Protein AF-0000000065780533 (afdb_homodimer)

Structure (mmCIF, N/CA/C/O backbone):
data_AF-0000000065780533-model_v1
#
loop_
_entity.id
_entity.type
_entity.pdbx_description
1 polymer 'Adenine phosphoribosyltransferase'
#
loop_
_atom_site.group_PDB
_atom_site.id
_atom_site.type_symbol
_atom_site.label_atom_id
_atom_site.label_alt_id
_atom_site.label_comp_id
_atom_site.label_asym_id
_atom_site.label_entity_id
_atom_site.label_seq_id
_atom_site.pdbx_PDB_ins_code
_atom_site.Cartn_x
_atom_site.Cartn_y
_atom_site.Cartn_z
_atom_site.occupancy
_atom_site.B_iso_or_equiv
_atom_site.auth_seq_id
_atom_site.auth_comp_id
_atom_site.auth_asym_id
_atom_site.auth_atom_id
_atom_site.pdbx_PDB_model_num
ATOM 1 N N . MET A 1 1 ? 10.688 -0.375 -22.266 1 88.88 1 MET A N 1
ATOM 2 C CA . MET A 1 1 ? 11.695 -0.085 -21.25 1 88.88 1 MET A CA 1
ATOM 3 C C . MET A 1 1 ? 12.234 -1.372 -20.625 1 88.88 1 MET A C 1
ATOM 5 O O . MET A 1 1 ? 11.5 -2.352 -20.484 1 88.88 1 MET A O 1
ATOM 9 N N . ASP A 1 2 ? 13.492 -1.337 -20.312 1 95.44 2 ASP A N 1
ATOM 10 C CA . ASP A 1 2 ? 14.078 -2.453 -19.578 1 95.44 2 ASP A CA 1
ATOM 11 C C . ASP A 1 2 ? 13.898 -2.277 -18.078 1 95.44 2 ASP A C 1
ATOM 13 O O . ASP A 1 2 ? 14.742 -1.674 -17.406 1 95.44 2 ASP A O 1
ATOM 17 N N . PHE A 1 3 ? 12.867 -2.902 -17.516 1 97.5 3 PHE A N 1
ATOM 18 C CA . PHE A 1 3 ? 12.516 -2.736 -16.109 1 97.5 3 PHE A CA 1
ATOM 19 C C . PHE A 1 3 ? 13.586 -3.35 -15.211 1 97.5 3 PHE A C 1
ATOM 21 O O . PHE A 1 3 ? 13.758 -2.928 -14.07 1 97.5 3 PHE A O 1
ATOM 28 N N . SER A 1 4 ? 14.219 -4.398 -15.719 1 96.88 4 SER A N 1
ATOM 29 C CA . SER A 1 4 ? 15.203 -5.105 -14.906 1 96.88 4 SER A CA 1
ATOM 30 C C . SER A 1 4 ? 16.328 -4.176 -14.461 1 96.88 4 SER A C 1
ATOM 32 O O . SER A 1 4 ? 16.891 -4.344 -13.383 1 96.88 4 SER A O 1
ATOM 34 N N . SER A 1 5 ? 16.656 -3.162 -15.297 1 97.25 5 SER A N 1
ATOM 35 C CA . SER A 1 5 ? 17.703 -2.211 -14.977 1 97.25 5 SER A CA 1
ATOM 36 C C . SER A 1 5 ? 17.312 -1.302 -13.82 1 97.25 5 SER A C 1
ATOM 38 O O . SER A 1 5 ? 18.156 -0.607 -13.258 1 97.25 5 SER A O 1
ATOM 40 N N . LYS A 1 6 ? 16.031 -1.307 -13.445 1 97.44 6 LYS A N 1
ATOM 41 C CA . LYS A 1 6 ? 15.523 -0.444 -12.383 1 97.44 6 LYS A CA 1
ATOM 42 C C . LYS A 1 6 ? 15.367 -1.213 -11.07 1 97.44 6 LYS A C 1
ATOM 44 O O . LYS A 1 6 ? 14.945 -0.649 -10.062 1 97.44 6 LYS A O 1
ATOM 49 N N . ILE A 1 7 ? 15.695 -2.49 -11.102 1 97.69 7 ILE A N 1
ATOM 50 C CA . ILE A 1 7 ? 15.633 -3.32 -9.898 1 97.69 7 ILE A CA 1
ATOM 51 C C . ILE A 1 7 ? 17.016 -3.398 -9.25 1 97.69 7 ILE A C 1
ATOM 53 O O . ILE A 1 7 ? 17.984 -3.809 -9.891 1 97.69 7 ILE A O 1
ATOM 57 N N . ARG A 1 8 ? 17.078 -3.037 -8.008 1 96.56 8 ARG A N 1
ATOM 58 C CA . ARG A 1 8 ? 18.344 -3.055 -7.281 1 96.56 8 ARG A CA 1
ATOM 59 C C . ARG A 1 8 ? 18.578 -4.406 -6.621 1 96.56 8 ARG A C 1
ATOM 61 O O . ARG A 1 8 ? 17.656 -4.98 -6.027 1 96.56 8 ARG A O 1
ATOM 68 N N . LEU A 1 9 ? 19.719 -4.941 -6.801 1 95.06 9 LEU A N 1
ATOM 69 C CA . LEU A 1 9 ? 20.109 -6.18 -6.137 1 95.06 9 LEU A CA 1
ATOM 70 C C . LEU A 1 9 ? 20.828 -5.883 -4.828 1 95.06 9 LEU A C 1
ATOM 72 O O . LEU A 1 9 ? 21.797 -5.113 -4.805 1 95.06 9 LEU A O 1
ATOM 76 N N . ILE A 1 10 ? 20.328 -6.398 -3.777 1 94.06 10 ILE A N 1
ATOM 77 C CA . ILE A 1 10 ? 20.984 -6.285 -2.475 1 94.06 10 ILE A CA 1
ATOM 78 C C . ILE A 1 10 ? 21.375 -7.672 -1.974 1 94.06 10 ILE A C 1
ATOM 80 O O . ILE A 1 10 ? 20.516 -8.477 -1.617 1 94.06 10 ILE A O 1
ATOM 84 N N . LYS A 1 11 ? 22.578 -7.918 -1.849 1 91.56 11 LYS A N 1
ATOM 85 C CA . LYS A 1 11 ? 23.078 -9.234 -1.463 1 91.56 11 LYS A CA 1
ATOM 86 C C . LYS A 1 11 ? 22.969 -9.445 0.044 1 91.56 11 LYS A C 1
ATOM 88 O O . LYS A 1 11 ? 23 -8.484 0.816 1 91.56 11 LYS A O 1
ATOM 93 N N . ASP A 1 12 ? 22.797 -10.703 0.455 1 90.25 12 ASP A N 1
ATOM 94 C CA . ASP A 1 12 ? 22.844 -11.141 1.847 1 90.25 12 ASP A CA 1
ATOM 95 C C . ASP A 1 12 ? 21.75 -10.453 2.674 1 90.25 12 ASP A C 1
ATOM 97 O O . ASP A 1 12 ? 22.016 -10.008 3.795 1 90.25 12 ASP A O 1
ATOM 101 N N . PHE A 1 13 ? 20.562 -10.289 2.127 1 89 13 PHE A N 1
ATOM 102 C CA . PHE A 1 13 ? 19.391 -9.727 2.795 1 89 13 PHE A CA 1
ATOM 103 C C . PHE A 1 13 ? 18.156 -10.586 2.533 1 89 13 PHE A C 1
ATOM 105 O O . PHE A 1 13 ? 17.875 -10.945 1.389 1 89 13 PHE A O 1
ATOM 112 N N . PRO A 1 14 ? 17.391 -10.836 3.539 1 85.69 14 PRO A N 1
ATOM 113 C CA . PRO A 1 14 ? 17.531 -10.445 4.945 1 85.69 14 PRO A CA 1
ATOM 114 C C . PRO A 1 14 ? 18.562 -11.281 5.688 1 85.69 14 PRO A C 1
ATOM 116 O O . PRO A 1 14 ? 18.938 -10.945 6.82 1 85.69 14 PRO A O 1
ATOM 119 N N . LYS A 1 15 ? 19.031 -12.398 5.035 1 86.44 15 LYS A N 1
ATOM 120 C CA . LYS A 1 15 ? 20.078 -13.234 5.617 1 86.44 15 LYS A CA 1
ATOM 121 C C . LYS A 1 15 ? 21.203 -13.469 4.621 1 86.44 15 LYS A C 1
ATOM 123 O O . LYS A 1 15 ? 21.016 -13.312 3.414 1 86.44 15 LYS A O 1
ATOM 128 N N . PRO A 1 16 ? 22.375 -13.859 5.203 1 89.69 16 PRO A N 1
ATOM 129 C CA . PRO A 1 16 ? 23.5 -14.148 4.301 1 89.69 16 PRO A CA 1
ATOM 130 C C . PRO A 1 16 ? 23.141 -15.188 3.238 1 89.69 16 PRO A C 1
ATOM 132 O O . PRO A 1 16 ? 22.453 -16.156 3.529 1 89.69 16 PRO A O 1
ATOM 135 N N . GLY A 1 17 ? 23.547 -14.977 1.952 1 88.75 17 GLY A N 1
ATOM 136 C CA . GLY A 1 17 ? 23.344 -15.938 0.885 1 88.75 17 GLY A CA 1
ATOM 137 C C . GLY A 1 17 ? 22.125 -15.633 0.031 1 88.75 17 GLY A C 1
ATOM 138 O O . GLY A 1 17 ? 21.969 -16.188 -1.061 1 88.75 17 GLY A O 1
ATOM 139 N N . ILE A 1 18 ? 21.266 -14.672 0.461 1 87 18 ILE A N 1
ATOM 140 C CA . ILE A 1 18 ? 20.031 -14.336 -0.26 1 87 18 ILE A CA 1
ATOM 141 C C . ILE A 1 18 ? 20.25 -13.07 -1.083 1 87 18 ILE A C 1
ATOM 143 O O . ILE A 1 18 ? 20.797 -12.086 -0.583 1 87 18 ILE A O 1
ATOM 147 N N . ASN A 1 19 ? 19.906 -13.141 -2.34 1 90.44 19 ASN A N 1
ATOM 148 C CA . ASN A 1 19 ? 19.922 -11.984 -3.227 1 90.44 19 ASN A CA 1
ATOM 149 C C . ASN A 1 19 ? 18.562 -11.305 -3.285 1 90.44 19 ASN A C 1
ATOM 151 O O . ASN A 1 19 ? 17.688 -11.734 -4.027 1 90.44 19 ASN A O 1
ATOM 155 N N . PHE A 1 20 ? 18.484 -10.188 -2.592 1 93.38 20 PHE A N 1
ATOM 156 C CA . PHE A 1 20 ? 17.203 -9.484 -2.498 1 93.38 20 PHE A CA 1
ATOM 157 C C . PHE A 1 20 ? 17.016 -8.555 -3.689 1 93.38 20 PHE A C 1
ATOM 159 O O . PHE A 1 20 ? 17.891 -7.754 -4.008 1 93.38 20 PHE A O 1
ATOM 166 N N . ARG A 1 21 ? 15.898 -8.703 -4.305 1 95.69 21 ARG A N 1
ATOM 167 C CA . ARG A 1 21 ? 15.523 -7.785 -5.379 1 95.69 21 ARG A CA 1
ATOM 168 C C . ARG A 1 21 ? 14.656 -6.645 -4.852 1 95.69 21 ARG A C 1
ATOM 170 O O . ARG A 1 21 ? 13.484 -6.848 -4.539 1 95.69 21 ARG A O 1
ATOM 177 N N . ASP A 1 22 ? 15.266 -5.562 -4.781 1 96.62 22 ASP A N 1
ATOM 178 C CA . ASP A 1 22 ? 14.609 -4.379 -4.23 1 96.62 22 ASP A CA 1
ATOM 179 C C . ASP A 1 22 ? 13.875 -3.605 -5.32 1 96.62 22 ASP A C 1
ATOM 181 O O . ASP A 1 22 ? 14.5 -3.006 -6.195 1 96.62 22 ASP A O 1
ATOM 185 N N . ILE A 1 23 ? 12.578 -3.523 -5.188 1 98.06 23 ILE A N 1
ATOM 186 C CA . ILE A 1 23 ? 11.766 -2.91 -6.234 1 98.06 23 ILE A CA 1
ATOM 187 C C . ILE A 1 23 ? 11.648 -1.41 -5.98 1 98.06 23 ILE A C 1
ATOM 189 O O . ILE A 1 23 ? 11.117 -0.674 -6.816 1 98.06 23 ILE A O 1
ATOM 193 N N . THR A 1 24 ? 12.141 -0.89 -4.836 1 98.19 24 THR A N 1
ATOM 194 C CA . THR A 1 24 ? 11.914 0.503 -4.465 1 98.19 24 THR A CA 1
ATOM 195 C C . THR A 1 24 ? 12.594 1.443 -5.457 1 98.19 24 THR A C 1
ATOM 197 O O . THR A 1 24 ? 12.102 2.545 -5.711 1 98.19 24 THR A O 1
ATOM 200 N N . THR A 1 25 ? 13.695 0.996 -6.066 1 98.06 25 THR A N 1
ATOM 201 C CA . THR A 1 25 ? 14.367 1.836 -7.051 1 98.06 25 THR A CA 1
ATOM 202 C C . THR A 1 25 ? 13.5 2.02 -8.289 1 98.06 25 THR A C 1
ATOM 204 O O . THR A 1 25 ? 13.492 3.09 -8.898 1 98.06 25 THR A O 1
ATOM 207 N N . LEU A 1 26 ? 12.797 0.992 -8.664 1 98.62 26 LEU A N 1
ATOM 208 C CA . LEU A 1 26 ? 11.836 1.128 -9.758 1 98.62 26 LEU A CA 1
ATOM 209 C C . LEU A 1 26 ? 10.711 2.078 -9.375 1 98.62 26 LEU A C 1
ATOM 211 O O . LEU A 1 26 ? 10.328 2.943 -10.164 1 98.62 26 LEU A O 1
ATOM 215 N N . LEU A 1 27 ? 10.133 1.955 -8.148 1 98.75 27 LEU A N 1
ATOM 216 C CA . LEU A 1 27 ? 9.016 2.768 -7.68 1 98.75 27 LEU A CA 1
ATOM 217 C C . LEU A 1 27 ? 9.391 4.246 -7.66 1 98.75 27 LEU A C 1
ATOM 219 O O . LEU A 1 27 ? 8.555 5.109 -7.926 1 98.75 27 LEU A O 1
ATOM 223 N N . GLN A 1 28 ? 10.617 4.527 -7.363 1 98.31 28 GLN A N 1
ATOM 224 C CA . GLN A 1 28 ? 11.094 5.895 -7.184 1 98.31 28 GLN A CA 1
ATOM 225 C C . GLN A 1 28 ? 11.281 6.59 -8.531 1 98.31 28 GLN A C 1
ATOM 227 O O . GLN A 1 28 ? 11.359 7.82 -8.594 1 98.31 28 GLN A O 1
ATOM 232 N N . ASP A 1 29 ? 11.445 5.805 -9.57 1 98.38 29 ASP A N 1
ATOM 233 C CA . ASP A 1 29 ? 11.539 6.324 -10.93 1 98.38 29 ASP A CA 1
ATOM 234 C C . ASP A 1 29 ? 10.148 6.523 -11.539 1 98.38 29 ASP A C 1
ATOM 236 O O . ASP A 1 29 ? 9.477 5.551 -11.891 1 98.38 29 ASP A O 1
ATOM 240 N N . ALA A 1 30 ? 9.781 7.805 -11.719 1 98.56 30 ALA A N 1
ATOM 241 C CA . ALA A 1 30 ? 8.422 8.156 -12.117 1 98.56 30 ALA A CA 1
ATOM 242 C C . ALA A 1 30 ? 8.023 7.438 -13.406 1 98.56 30 ALA A C 1
ATOM 244 O O . ALA A 1 30 ? 6.953 6.824 -13.477 1 98.56 30 ALA A O 1
ATOM 245 N N . LYS A 1 31 ? 8.844 7.496 -14.352 1 98.56 31 LYS A N 1
ATOM 246 C CA . LYS A 1 31 ? 8.547 6.887 -15.648 1 98.56 31 LYS A CA 1
ATOM 247 C C . LYS A 1 31 ? 8.477 5.367 -15.531 1 98.56 31 LYS A C 1
ATOM 249 O O . LYS A 1 31 ? 7.547 4.746 -16.047 1 98.56 31 LYS A O 1
ATOM 254 N N . ALA A 1 32 ? 9.438 4.754 -14.844 1 98.81 32 ALA A N 1
ATOM 255 C CA . ALA A 1 32 ? 9.484 3.301 -14.688 1 98.81 32 ALA A CA 1
ATOM 256 C C . ALA A 1 32 ? 8.266 2.799 -13.914 1 98.81 32 ALA A C 1
ATOM 258 O O . ALA A 1 32 ? 7.672 1.781 -14.273 1 98.81 32 ALA A O 1
ATOM 259 N N . PHE A 1 33 ? 7.957 3.535 -12.883 1 98.81 33 PHE A N 1
ATOM 260 C CA . PHE A 1 33 ? 6.824 3.143 -12.055 1 98.81 33 PHE A CA 1
ATOM 261 C C . PHE A 1 33 ? 5.535 3.143 -12.867 1 98.81 33 PHE A C 1
ATOM 263 O O . PHE A 1 33 ? 4.824 2.137 -12.914 1 98.81 33 PHE A O 1
ATOM 270 N N . LYS A 1 34 ? 5.258 4.219 -13.539 1 98.88 34 LYS A N 1
ATOM 271 C CA . LYS A 1 34 ? 4.047 4.348 -14.352 1 98.88 34 LYS A CA 1
ATOM 272 C C . LYS A 1 34 ? 3.998 3.277 -15.438 1 98.88 34 LYS A C 1
ATOM 274 O O . LYS A 1 34 ? 2.973 2.615 -15.617 1 98.88 34 LYS A O 1
ATOM 279 N N . GLN A 1 35 ? 5.086 3.068 -16.094 1 98.88 35 GLN A N 1
ATOM 280 C CA . GLN A 1 35 ? 5.117 2.119 -17.203 1 98.88 35 GLN A CA 1
ATOM 281 C C . GLN A 1 35 ? 5 0.683 -16.688 1 98.88 35 GLN A C 1
ATOM 283 O O . GLN A 1 35 ? 4.414 -0.169 -17.359 1 98.88 35 GLN A O 1
ATOM 288 N N . ALA A 1 36 ? 5.598 0.406 -15.531 1 98.88 36 ALA A N 1
ATOM 289 C CA . ALA A 1 36 ? 5.477 -0.934 -14.961 1 98.88 36 ALA A CA 1
ATOM 290 C C . ALA A 1 36 ? 4.027 -1.257 -14.617 1 98.88 36 ALA A C 1
ATOM 292 O O . ALA A 1 36 ? 3.537 -2.346 -14.93 1 98.88 36 ALA A O 1
ATOM 293 N N . VAL A 1 37 ? 3.334 -0.316 -14 1 98.88 37 VAL A N 1
ATOM 294 C CA . VAL A 1 37 ? 1.927 -0.507 -13.656 1 98.88 37 VAL A CA 1
ATOM 295 C C . VAL A 1 37 ? 1.112 -0.714 -14.938 1 98.88 37 VAL A C 1
ATOM 297 O O . VAL A 1 37 ? 0.31 -1.646 -15.023 1 98.88 37 VAL A O 1
ATOM 300 N N . ASP A 1 38 ? 1.373 0.141 -15.938 1 98.88 38 ASP A N 1
ATOM 301 C CA . ASP A 1 38 ? 0.667 0.015 -17.203 1 98.88 38 ASP A CA 1
ATOM 302 C C . ASP A 1 38 ? 0.915 -1.353 -17.844 1 98.88 38 ASP A C 1
ATOM 304 O O . ASP A 1 38 ? -0.01 -1.976 -18.359 1 98.88 38 ASP A O 1
ATOM 308 N N . ALA A 1 39 ? 2.158 -1.785 -17.797 1 98.88 39 ALA A N 1
ATOM 309 C CA . ALA A 1 39 ? 2.52 -3.072 -18.375 1 98.88 39 ALA A CA 1
ATOM 310 C C . ALA A 1 39 ? 1.83 -4.223 -17.656 1 98.88 39 ALA A C 1
ATOM 312 O O . ALA A 1 39 ? 1.341 -5.16 -18.281 1 98.88 39 ALA A O 1
ATOM 313 N N . MET A 1 40 ? 1.794 -4.16 -16.344 1 98.88 40 MET A N 1
ATOM 314 C CA . MET A 1 40 ? 1.132 -5.199 -15.57 1 98.88 40 MET A CA 1
ATOM 315 C C . MET A 1 40 ? -0.366 -5.223 -15.852 1 98.88 40 MET A C 1
ATOM 317 O O . MET A 1 40 ? -0.964 -6.293 -15.969 1 98.88 40 MET A O 1
ATOM 321 N N . VAL A 1 41 ? -0.96 -4.039 -15.945 1 98.88 41 VAL A N 1
ATOM 322 C CA . VAL A 1 41 ? -2.367 -3.953 -16.328 1 98.88 41 VAL A CA 1
ATOM 323 C C . VAL A 1 41 ? -2.574 -4.613 -17.688 1 98.88 41 VAL A C 1
ATOM 325 O O . VAL A 1 41 ? -3.531 -5.371 -17.875 1 98.88 41 VAL A O 1
ATOM 328 N N . GLY A 1 42 ? -1.652 -4.305 -18.609 1 98.81 42 GLY A N 1
ATOM 329 C CA . GLY A 1 42 ? -1.715 -4.91 -19.922 1 98.81 42 GLY A CA 1
ATOM 330 C C . GLY A 1 42 ? -1.648 -6.426 -19.891 1 98.81 42 GLY A C 1
ATOM 331 O O . GLY A 1 42 ? -2.359 -7.098 -20.641 1 98.81 42 GLY A O 1
ATOM 332 N N . LEU A 1 43 ? -0.835 -7.004 -19.047 1 98.56 43 LEU A N 1
ATOM 333 C CA . LEU A 1 43 ? -0.689 -8.445 -18.906 1 98.56 43 LEU A CA 1
ATOM 334 C C . LEU A 1 43 ? -1.984 -9.078 -18.406 1 98.56 43 LEU A C 1
ATOM 336 O O . LEU A 1 43 ? -2.221 -10.273 -18.609 1 98.56 43 LEU A O 1
ATOM 340 N N . CYS A 1 44 ? -2.816 -8.297 -17.719 1 98.69 44 CYS A N 1
ATOM 341 C CA . CYS A 1 44 ? -4.008 -8.82 -17.062 1 98.69 44 CYS A CA 1
ATOM 342 C C . CYS A 1 44 ? -5.262 -8.492 -17.875 1 98.69 44 CYS A C 1
ATOM 344 O O . CYS A 1 44 ? -6.379 -8.719 -17.406 1 98.69 44 CYS A O 1
ATOM 346 N N . LYS A 1 45 ? -5.109 -7.977 -19.078 1 97.69 45 LYS A N 1
ATOM 347 C CA . LYS A 1 45 ? -6.207 -7.406 -19.859 1 97.69 45 LYS A CA 1
ATOM 348 C C . LYS A 1 45 ? -7.25 -8.469 -20.188 1 97.69 45 LYS A C 1
ATOM 350 O O . LYS A 1 45 ? -8.43 -8.156 -20.344 1 97.69 45 LYS A O 1
ATOM 355 N N . ASP A 1 46 ? -6.891 -9.734 -20.25 1 97.69 46 ASP A N 1
ATOM 356 C CA . ASP A 1 46 ? -7.793 -10.789 -20.688 1 97.69 46 ASP A CA 1
ATOM 357 C C . ASP A 1 46 ? -8.477 -11.469 -19.5 1 97.69 46 ASP A C 1
ATOM 359 O O . ASP A 1 46 ? -9.328 -12.344 -19.688 1 97.69 46 ASP A O 1
ATOM 363 N N . PHE A 1 47 ? -8.062 -11.117 -18.297 1 98.44 47 PHE A N 1
ATOM 364 C CA . PHE A 1 47 ? -8.734 -11.672 -17.125 1 98.44 47 PHE A CA 1
ATOM 365 C C . PHE A 1 47 ? -10.055 -10.953 -16.859 1 98.44 47 PHE A C 1
ATOM 367 O O . PHE A 1 47 ? -10.141 -9.734 -17 1 98.44 47 PHE A O 1
ATOM 374 N N . ASP A 1 48 ? -11.086 -11.688 -16.625 1 98.38 48 ASP A N 1
ATOM 375 C CA . ASP A 1 48 ? -12.359 -11.125 -16.172 1 98.38 48 ASP A CA 1
ATOM 376 C C . ASP A 1 48 ? -12.336 -10.859 -14.664 1 98.38 48 ASP A C 1
ATOM 378 O O . ASP A 1 48 ? -12.625 -11.758 -13.875 1 98.38 48 ASP A O 1
ATOM 382 N N . VAL A 1 49 ? -12.078 -9.648 -14.266 1 98.81 49 VAL A N 1
ATOM 383 C CA . VAL A 1 49 ? -11.766 -9.312 -12.875 1 98.81 49 VAL A CA 1
ATOM 384 C C . VAL A 1 49 ? -12.906 -8.484 -12.281 1 98.81 49 VAL A C 1
ATOM 386 O O . VAL A 1 49 ? -13.328 -7.484 -12.867 1 98.81 49 VAL A O 1
ATOM 389 N N . ASP A 1 50 ? -13.383 -8.898 -11.148 1 98.75 50 ASP A N 1
ATOM 390 C CA . ASP A 1 50 ? -14.344 -8.094 -10.391 1 98.75 50 ASP A CA 1
ATOM 391 C C . ASP A 1 50 ? -13.633 -7.215 -9.367 1 98.75 50 ASP A C 1
ATOM 393 O O . ASP A 1 50 ? -14.039 -6.082 -9.117 1 98.75 50 ASP A O 1
ATOM 397 N N . VAL A 1 51 ? -12.562 -7.793 -8.773 1 98.81 51 VAL A N 1
ATOM 398 C CA . VAL A 1 51 ? -11.875 -7.086 -7.691 1 98.81 51 VAL A CA 1
ATOM 399 C C . VAL A 1 51 ? -10.414 -7.508 -7.648 1 98.81 51 VAL A C 1
ATOM 401 O O . VAL A 1 51 ? -10.062 -8.609 -8.094 1 98.81 51 VAL A O 1
ATOM 404 N N . ILE A 1 52 ? -9.562 -6.684 -7.207 1 98.94 52 ILE A N 1
ATOM 405 C CA . ILE A 1 52 ? -8.148 -6.973 -7.043 1 98.94 52 ILE A CA 1
ATOM 406 C C . ILE A 1 52 ? -7.824 -7.16 -5.559 1 98.94 52 ILE A C 1
ATOM 408 O O . ILE A 1 52 ? -8.219 -6.344 -4.723 1 98.94 52 ILE A O 1
ATOM 412 N N . ALA A 1 53 ? -7.203 -8.242 -5.199 1 98.94 53 ALA A N 1
ATOM 413 C CA . ALA A 1 53 ? -6.711 -8.5 -3.85 1 98.94 53 ALA A CA 1
ATOM 414 C C . ALA A 1 53 ? -5.188 -8.469 -3.805 1 98.94 53 ALA A C 1
ATOM 416 O O . ALA A 1 53 ? -4.523 -8.945 -4.73 1 98.94 53 ALA A O 1
ATOM 417 N N . CYS A 1 54 ? -4.66 -7.887 -2.754 1 98.62 54 CYS A N 1
ATOM 418 C CA . CYS A 1 54 ? -3.205 -7.852 -2.654 1 98.62 54 CYS A CA 1
ATOM 419 C C . CYS A 1 54 ? -2.756 -7.949 -1.202 1 98.62 54 CYS A C 1
ATOM 421 O O . CYS A 1 54 ? -3.381 -7.367 -0.314 1 98.62 54 CYS A O 1
ATOM 423 N N . PRO A 1 55 ? -1.737 -8.719 -0.927 1 97.94 55 PRO A N 1
ATOM 424 C CA . PRO A 1 55 ? -1.204 -8.859 0.43 1 97.94 55 PRO A CA 1
ATOM 425 C C . PRO A 1 55 ? -0.33 -7.672 0.841 1 97.94 55 PRO A C 1
ATOM 427 O O . PRO A 1 55 ? 0.293 -7.035 -0.011 1 97.94 55 PRO A O 1
ATOM 430 N N . GLU A 1 56 ? -0.31 -7.316 2.1 1 96.94 56 GLU A N 1
ATOM 431 C CA . GLU A 1 56 ? 0.544 -6.266 2.648 1 96.94 56 GLU A CA 1
ATOM 432 C C . GLU A 1 56 ? 2.01 -6.691 2.646 1 96.94 56 GLU A C 1
ATOM 434 O O . GLU A 1 56 ? 2.318 -7.875 2.789 1 96.94 56 GLU A O 1
ATOM 439 N N . ALA A 1 57 ? 2.873 -5.801 2.557 1 95.88 57 ALA A N 1
ATOM 440 C CA . ALA A 1 57 ? 2.646 -4.379 2.314 1 95.88 57 ALA A CA 1
ATOM 441 C C . ALA A 1 57 ? 2.908 -4.02 0.855 1 95.88 57 ALA A C 1
ATOM 443 O O . ALA A 1 57 ? 2.215 -3.176 0.282 1 95.88 57 ALA A O 1
ATOM 444 N N . ARG A 1 58 ? 3.967 -4.824 0.279 1 97.19 58 ARG A N 1
ATOM 445 C CA . ARG A 1 58 ? 4.453 -4.383 -1.024 1 97.19 58 ARG A CA 1
ATOM 446 C C . ARG A 1 58 ? 3.471 -4.754 -2.129 1 97.19 58 ARG A C 1
ATOM 448 O O . ARG A 1 58 ? 3.494 -4.164 -3.213 1 97.19 58 ARG A O 1
ATOM 455 N N . GLY A 1 59 ? 2.602 -5.664 -1.823 1 98.31 59 GLY A N 1
ATOM 456 C CA . GLY A 1 59 ? 1.51 -5.891 -2.758 1 98.31 59 GLY A CA 1
ATOM 457 C C . GLY A 1 59 ? 0.646 -4.664 -2.977 1 98.31 59 GLY A C 1
ATOM 458 O O . GLY A 1 59 ? 0.074 -4.488 -4.055 1 98.31 59 GLY A O 1
ATOM 459 N N . PHE A 1 60 ? 0.561 -3.816 -1.939 1 98.81 60 PHE A N 1
ATOM 460 C CA . PHE A 1 60 ? -0.273 -2.621 -1.994 1 9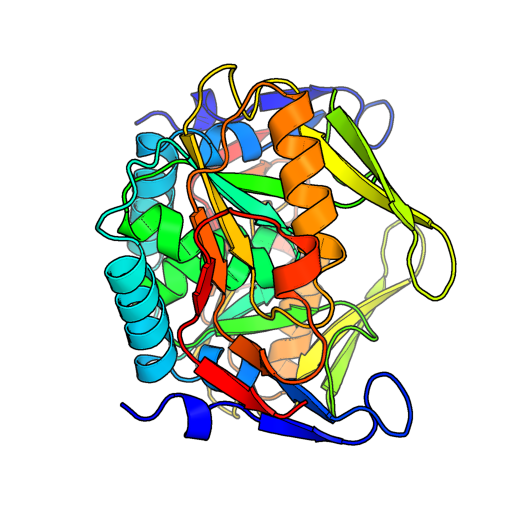8.81 60 PHE A CA 1
ATOM 461 C C . PHE A 1 60 ? 0.258 -1.637 -3.029 1 98.81 60 PHE A C 1
ATOM 463 O O . PHE A 1 60 ? -0.52 -0.977 -3.723 1 98.81 60 PHE A O 1
ATOM 470 N N . VAL A 1 61 ? 1.561 -1.56 -3.174 1 98.75 61 VAL A N 1
ATOM 471 C CA . VAL A 1 61 ? 2.166 -0.49 -3.961 1 98.75 61 VAL A CA 1
ATOM 472 C C . VAL A 1 61 ? 1.99 -0.78 -5.449 1 98.75 61 VAL A C 1
ATOM 474 O O . VAL A 1 61 ? 2.211 0.097 -6.289 1 98.75 61 VAL A O 1
ATOM 477 N N . LEU A 1 62 ? 1.617 -2.053 -5.781 1 98.88 62 LEU A N 1
ATOM 478 C CA . LEU A 1 62 ? 1.307 -2.395 -7.164 1 98.88 62 LEU A CA 1
ATOM 479 C C . LEU A 1 62 ? -0.191 -2.619 -7.348 1 98.88 62 LEU A C 1
ATOM 481 O O . LEU A 1 62 ? -0.786 -2.117 -8.305 1 98.88 62 LEU A O 1
ATOM 485 N N . GLY A 1 63 ? -0.785 -3.348 -6.379 1 98.88 63 GLY A N 1
ATOM 486 C CA . GLY A 1 63 ? -2.197 -3.686 -6.473 1 98.88 63 GLY A CA 1
ATOM 487 C C . GLY A 1 63 ? -3.102 -2.467 -6.488 1 98.88 63 GLY A C 1
ATOM 488 O O . GLY A 1 63 ? -4.078 -2.42 -7.238 1 98.88 63 GLY A O 1
ATOM 489 N N . ALA A 1 64 ? -2.787 -1.45 -5.703 1 98.94 64 ALA A N 1
ATOM 490 C CA . ALA A 1 64 ? -3.637 -0.269 -5.586 1 98.94 64 ALA A CA 1
ATOM 491 C C . ALA A 1 64 ? -3.627 0.544 -6.875 1 98.94 64 ALA A C 1
ATOM 493 O O . ALA A 1 64 ? -4.684 0.878 -7.414 1 98.94 64 ALA A O 1
ATOM 494 N N . PRO A 1 65 ? -2.459 0.869 -7.434 1 98.94 65 PRO A N 1
ATOM 495 C CA . PRO A 1 65 ? -2.484 1.595 -8.711 1 98.94 65 PRO A CA 1
ATOM 496 C C . PRO A 1 65 ? -3.102 0.778 -9.844 1 98.94 65 PRO A C 1
ATOM 498 O O . PRO A 1 65 ? -3.725 1.341 -10.742 1 98.94 65 PRO A O 1
ATOM 501 N N . MET A 1 66 ? -2.93 -0.56 -9.828 1 98.94 66 MET A N 1
ATOM 502 C CA . MET A 1 66 ? -3.584 -1.385 -10.836 1 98.94 66 MET A CA 1
ATOM 503 C C . MET A 1 66 ? -5.102 -1.323 -10.688 1 98.94 66 MET A C 1
ATOM 505 O O . MET A 1 66 ? -5.82 -1.207 -11.68 1 98.94 66 MET A O 1
ATOM 509 N N . ALA A 1 67 ? -5.582 -1.449 -9.438 1 98.94 67 ALA A N 1
ATOM 510 C CA . ALA A 1 67 ? -7.02 -1.35 -9.188 1 98.94 67 ALA A CA 1
ATOM 511 C C . ALA A 1 67 ? -7.57 -0.014 -9.68 1 98.94 67 ALA A C 1
ATOM 513 O O . ALA A 1 67 ? -8.609 0.031 -10.336 1 98.94 67 ALA A O 1
ATOM 514 N N . TYR A 1 68 ? -6.832 1.054 -9.406 1 98.94 68 TYR A N 1
ATOM 515 C CA . TYR A 1 68 ? -7.191 2.393 -9.867 1 98.94 68 TYR A CA 1
ATOM 516 C C . TYR A 1 68 ? -7.246 2.453 -11.391 1 98.94 68 TYR A C 1
ATOM 518 O O . TYR A 1 68 ? -8.234 2.922 -11.961 1 98.94 68 TYR A O 1
ATOM 526 N N . ALA A 1 69 ? -6.215 1.962 -12.047 1 98.88 69 ALA A N 1
ATOM 527 C CA . ALA A 1 69 ? -6.09 2.02 -13.5 1 98.88 69 ALA A CA 1
ATOM 528 C C . ALA A 1 69 ? -7.18 1.189 -14.172 1 98.88 69 ALA A C 1
ATOM 530 O O . ALA A 1 69 ? -7.699 1.574 -15.227 1 98.88 69 ALA A O 1
ATOM 531 N N . MET A 1 70 ? -7.551 0.068 -13.523 1 98.81 70 MET A N 1
ATOM 532 C CA . MET A 1 70 ? -8.5 -0.876 -14.109 1 98.81 70 MET A CA 1
ATOM 533 C C . MET A 1 70 ? -9.93 -0.521 -13.727 1 98.81 70 MET A C 1
ATOM 535 O O . MET A 1 70 ? -10.883 -1.113 -14.234 1 98.81 70 MET A O 1
ATOM 539 N N . GLY A 1 71 ? -10.047 0.434 -12.852 1 98.62 71 GLY A N 1
ATOM 540 C CA . GLY A 1 71 ? -11.375 0.761 -12.359 1 98.62 71 GLY A CA 1
ATOM 541 C C . GLY A 1 71 ? -12.016 -0.365 -11.562 1 98.62 71 GLY A C 1
ATOM 542 O O . GLY A 1 71 ? -13.172 -0.711 -11.789 1 98.62 71 GLY A O 1
ATOM 543 N N . LYS A 1 72 ? -11.273 -0.964 -10.688 1 98.88 72 LYS A N 1
ATOM 544 C CA . LYS A 1 72 ? -11.727 -2.08 -9.859 1 98.88 72 LYS A CA 1
ATOM 545 C C . LYS A 1 72 ? -11.586 -1.759 -8.375 1 98.88 72 LYS A C 1
ATOM 547 O O . LYS A 1 72 ? -10.852 -0.845 -8 1 98.88 72 LYS A O 1
ATOM 552 N N . GLY A 1 73 ? -12.352 -2.461 -7.523 1 98.75 73 GLY A N 1
ATOM 553 C CA . GLY A 1 73 ? -12.164 -2.379 -6.082 1 98.75 73 GLY A CA 1
ATOM 554 C C . GLY A 1 73 ? -10.891 -3.057 -5.605 1 98.75 73 GLY A C 1
ATOM 555 O O . GLY A 1 73 ? -10.305 -3.859 -6.332 1 98.75 73 GLY A O 1
ATOM 556 N N . LEU A 1 74 ? -10.477 -2.664 -4.445 1 98.94 74 LEU A N 1
ATOM 557 C CA . LEU A 1 74 ? -9.242 -3.166 -3.85 1 98.94 74 LEU A CA 1
ATOM 558 C C . LEU A 1 74 ? -9.531 -3.859 -2.521 1 98.94 74 LEU A C 1
ATOM 560 O O . LEU A 1 74 ? -10.188 -3.291 -1.646 1 98.94 74 LEU A O 1
ATOM 564 N N . VAL A 1 75 ? -9.047 -5.062 -2.398 1 98.88 75 VAL A N 1
ATOM 565 C CA . VAL A 1 75 ? -9.195 -5.848 -1.178 1 98.88 75 VAL A CA 1
ATOM 566 C C . VAL A 1 75 ? -7.82 -6.082 -0.549 1 98.88 75 VAL A C 1
ATOM 568 O O . VAL A 1 75 ? -6.895 -6.539 -1.219 1 98.88 75 VAL A O 1
ATOM 571 N N . LEU A 1 76 ? -7.727 -5.805 0.695 1 98.88 76 LEU A N 1
ATOM 572 C CA . LEU A 1 76 ? -6.453 -5.922 1.398 1 98.88 76 LEU A CA 1
ATOM 573 C C . LEU A 1 76 ? -6.367 -7.246 2.154 1 98.88 76 LEU A C 1
ATOM 575 O O . LEU A 1 76 ? -7.262 -7.574 2.936 1 98.88 76 LEU A O 1
ATOM 579 N N . LEU A 1 77 ? -5.348 -7.988 1.854 1 98.69 77 LEU A N 1
ATOM 580 C CA . LEU A 1 77 ? -4.977 -9.148 2.66 1 98.69 77 LEU A CA 1
ATOM 581 C C . LEU A 1 77 ? -3.885 -8.781 3.66 1 98.69 77 LEU A C 1
ATOM 583 O O . LEU A 1 77 ? -2.793 -8.367 3.27 1 98.69 77 LEU A O 1
ATOM 587 N N . ARG A 1 78 ? -4.23 -8.945 4.93 1 98.12 78 ARG A N 1
ATOM 588 C CA . ARG A 1 78 ? -3.299 -8.414 5.922 1 98.12 78 ARG A CA 1
ATOM 589 C C . ARG A 1 78 ? -3.002 -9.453 7 1 98.12 78 ARG A C 1
ATOM 591 O O . ARG A 1 78 ? -3.703 -10.461 7.105 1 98.12 78 ARG A O 1
ATOM 598 N N . LYS A 1 79 ? -1.913 -9.172 7.703 1 95.62 79 LYS A N 1
ATOM 599 C CA . LYS A 1 79 ? -1.582 -10.016 8.844 1 95.62 79 LYS A CA 1
ATOM 600 C C . LYS A 1 79 ? -2.619 -9.875 9.953 1 95.62 79 LYS A C 1
ATOM 602 O O . LYS A 1 79 ? -3.338 -8.875 10.016 1 95.62 79 LYS A O 1
ATOM 607 N N . PRO A 1 80 ? -2.674 -10.906 10.805 1 95 80 PRO A N 1
ATOM 608 C CA . PRO A 1 80 ? -3.646 -10.844 11.898 1 95 80 PRO A CA 1
ATOM 609 C C . PRO A 1 80 ? -3.49 -9.594 12.75 1 95 80 PRO A C 1
ATOM 611 O O . PRO A 1 80 ? -2.365 -9.164 13.023 1 95 80 PRO A O 1
ATOM 614 N N . GLY A 1 81 ? -4.691 -9.023 13.109 1 91.38 81 GLY A N 1
ATOM 615 C CA . GLY A 1 81 ? -4.684 -7.891 14.023 1 91.38 81 GLY A CA 1
ATOM 616 C C . GLY A 1 81 ? -4.633 -6.555 13.305 1 91.38 81 GLY A C 1
ATOM 617 O O . GLY A 1 81 ? -4.773 -5.504 13.938 1 91.38 81 GLY A O 1
ATOM 618 N N . LYS A 1 82 ? -4.598 -6.559 11.977 1 93.62 82 LYS A N 1
ATOM 619 C CA . LYS A 1 82 ? -4.426 -5.312 11.234 1 93.62 82 LYS A CA 1
ATOM 620 C C . LYS A 1 82 ? -5.734 -4.879 10.586 1 93.62 82 LYS A C 1
ATOM 622 O O . LYS A 1 82 ? -5.824 -3.781 10.023 1 93.62 82 LYS A O 1
ATOM 627 N N . LEU A 1 83 ? -6.719 -5.695 10.602 1 95.25 83 LEU A N 1
ATOM 628 C CA . LEU A 1 83 ? -8.031 -5.371 10.055 1 95.25 83 LEU A CA 1
ATOM 629 C C . LEU A 1 83 ? -9.047 -5.164 11.172 1 95.25 83 LEU A C 1
ATOM 631 O O . LEU A 1 83 ? -9.148 -5.984 12.078 1 95.25 83 LEU A O 1
ATOM 635 N N . PRO A 1 84 ? -9.773 -4.098 11.008 1 93.56 84 PRO A N 1
ATOM 636 C CA . PRO A 1 84 ? -10.828 -3.867 12 1 93.56 84 PRO A CA 1
ATOM 637 C C . PRO A 1 84 ? -12.086 -4.691 11.727 1 93.56 84 PRO A C 1
ATOM 639 O O . PRO A 1 84 ? -12.422 -4.938 10.562 1 93.56 84 PRO A O 1
ATOM 642 N N . GLY A 1 85 ? -12.719 -5.109 12.781 1 92.75 85 GLY A N 1
ATOM 643 C CA . GLY A 1 85 ? -13.961 -5.84 12.602 1 92.75 85 GLY A CA 1
ATOM 644 C C . GLY A 1 85 ? -13.75 -7.32 12.336 1 92.75 85 GLY A C 1
ATOM 645 O O . GLY A 1 85 ? -12.734 -7.891 12.75 1 92.75 85 GLY A O 1
ATOM 646 N N . LYS A 1 86 ? -14.719 -7.945 11.664 1 94.94 86 LYS A N 1
ATOM 647 C CA . LYS A 1 86 ? -14.68 -9.383 11.414 1 94.94 86 LYS A CA 1
ATOM 648 C C . LYS A 1 86 ? -13.812 -9.703 10.195 1 94.94 86 LYS A C 1
ATOM 650 O O . LYS A 1 86 ? -13.898 -9.023 9.172 1 94.94 86 LYS A O 1
ATOM 655 N N . ALA A 1 87 ? -13.016 -10.75 10.344 1 97.31 87 ALA A N 1
ATOM 656 C CA . ALA A 1 87 ? -12.117 -11.164 9.266 1 97.31 87 ALA A CA 1
ATOM 657 C C . ALA A 1 87 ? -12.094 -12.68 9.125 1 97.31 87 ALA A C 1
ATOM 659 O O . ALA A 1 87 ? -12.367 -13.406 10.086 1 97.31 87 ALA A O 1
ATOM 660 N N . VAL A 1 88 ? -11.867 -13.141 7.926 1 97.81 88 VAL A N 1
ATOM 661 C CA . VAL A 1 88 ? -11.57 -14.539 7.617 1 97.81 88 VAL A CA 1
ATOM 662 C C . VAL A 1 88 ? -10.062 -14.758 7.617 1 97.81 88 VAL A C 1
ATOM 664 O O . VAL A 1 88 ? -9.312 -13.969 7.047 1 97.81 88 VAL A O 1
ATOM 667 N N . SER A 1 89 ? -9.633 -15.844 8.258 1 97.5 89 SER A N 1
ATOM 668 C CA . SER A 1 89 ? -8.203 -16.078 8.414 1 97.5 89 SER A CA 1
ATOM 669 C C . SER A 1 89 ? -7.777 -17.391 7.762 1 97.5 89 SER A C 1
ATOM 671 O O . SER A 1 89 ? -8.57 -18.328 7.656 1 97.5 89 SER A O 1
ATOM 673 N N . HIS A 1 90 ? -6.59 -17.406 7.273 1 96.56 90 HIS A N 1
ATOM 674 C CA . HIS A 1 90 ? -5.918 -18.609 6.812 1 96.56 90 HIS A CA 1
ATOM 675 C C . HIS A 1 90 ? -4.484 -18.672 7.316 1 96.56 90 HIS A C 1
ATOM 677 O O . HIS A 1 90 ? -3.721 -17.719 7.156 1 96.56 90 HIS A O 1
ATOM 683 N N . SER A 1 91 ? -4.184 -19.797 7.895 1 94.12 91 SER A N 1
ATOM 684 C CA . SER A 1 91 ? -2.832 -20.016 8.398 1 94.12 91 SER A CA 1
ATOM 685 C C . SER A 1 91 ? -2.041 -20.938 7.465 1 94.12 91 SER A C 1
ATOM 687 O O . SER A 1 91 ? -2.609 -21.828 6.828 1 94.12 91 SER A O 1
ATOM 689 N N . TYR A 1 92 ? -0.739 -20.625 7.34 1 87.81 92 TYR A N 1
ATOM 690 C CA . TYR A 1 92 ? 0.129 -21.391 6.457 1 87.81 92 TYR A CA 1
ATOM 691 C C . TYR A 1 92 ? 1.526 -21.531 7.051 1 87.81 92 TYR A C 1
ATOM 693 O O . TYR A 1 92 ? 1.942 -20.703 7.871 1 87.81 92 TYR A O 1
ATOM 701 N N . GLN A 1 93 ? 2.18 -22.562 6.727 1 83.12 93 GLN A N 1
ATOM 702 C CA . GLN A 1 93 ? 3.502 -22.891 7.25 1 83.12 93 GLN A CA 1
ATOM 703 C C . GLN A 1 93 ? 4.594 -22.141 6.484 1 83.12 93 GLN A C 1
ATOM 705 O O . GLN A 1 93 ? 4.559 -22.078 5.254 1 83.12 93 GLN A O 1
ATOM 710 N N . LEU A 1 94 ? 5.434 -21.484 7.191 1 76.62 94 LEU A N 1
ATOM 711 C CA . LEU A 1 94 ? 6.668 -20.922 6.645 1 76.62 94 LEU A CA 1
ATOM 712 C C . LEU A 1 94 ? 7.855 -21.828 6.969 1 76.62 94 LEU A C 1
ATOM 714 O O . LEU A 1 94 ? 7.695 -22.875 7.605 1 76.62 94 LEU A O 1
ATOM 718 N N . GLU A 1 95 ? 9.016 -21.547 6.289 1 69.56 95 GLU A N 1
ATOM 719 C CA . GLU A 1 95 ? 10.219 -22.297 6.605 1 69.56 95 GLU A CA 1
ATOM 720 C C . GLU A 1 95 ? 10.453 -22.375 8.109 1 69.56 95 GLU A C 1
ATOM 722 O O . GLU A 1 95 ? 10.781 -23.438 8.648 1 69.56 95 GLU A O 1
ATOM 727 N N . TYR A 1 96 ? 10.188 -21.094 8.734 1 72.75 96 TYR A N 1
ATOM 728 C CA . TYR A 1 96 ? 10.328 -21.047 10.188 1 72.75 96 TYR A CA 1
ATOM 729 C C . TYR A 1 96 ? 9.039 -20.578 10.844 1 72.75 96 TYR A C 1
ATOM 731 O O . TYR A 1 96 ? 8.781 -19.359 10.922 1 72.75 96 TYR A O 1
ATOM 739 N N . GLY A 1 97 ? 8.141 -21.469 11.227 1 84.44 97 GLY A N 1
ATOM 740 C CA . GLY A 1 97 ? 6.961 -21.141 12.008 1 84.44 97 GLY A CA 1
ATOM 741 C C . GLY A 1 97 ? 5.703 -21.016 11.164 1 84.44 97 GLY A C 1
ATOM 742 O O . GLY A 1 97 ? 5.645 -21.531 10.047 1 84.44 97 GLY A O 1
ATOM 743 N N . MET A 1 98 ? 4.637 -20.516 11.805 1 87.94 98 MET A N 1
ATOM 744 C CA . MET A 1 98 ? 3.338 -20.344 11.164 1 87.94 98 MET A CA 1
ATOM 745 C C . MET A 1 98 ? 3.033 -18.859 10.961 1 87.94 98 MET A C 1
ATOM 747 O O . MET A 1 98 ? 3.48 -18.016 11.742 1 87.94 98 MET A O 1
ATOM 751 N N . ASP A 1 99 ? 2.5 -18.609 9.852 1 90.69 99 ASP A N 1
ATOM 752 C CA . ASP A 1 99 ? 1.993 -17.266 9.594 1 90.69 99 ASP A CA 1
ATOM 753 C C . ASP A 1 99 ? 0.532 -17.312 9.156 1 90.69 99 ASP A C 1
ATOM 755 O O . ASP A 1 99 ? -0.011 -18.375 8.883 1 90.69 99 ASP A O 1
ATOM 759 N N . SER A 1 100 ? -0.158 -16.156 9.266 1 95.06 100 SER A N 1
ATOM 760 C CA . SER A 1 100 ? -1.562 -16.094 8.875 1 95.06 100 SER A CA 1
ATOM 761 C C . SER A 1 100 ? -1.848 -14.844 8.055 1 95.06 100 SER A C 1
ATOM 763 O O . SER A 1 100 ? -1.162 -13.828 8.203 1 95.06 100 SER A O 1
ATOM 765 N N . LEU A 1 101 ? -2.744 -14.977 7.164 1 97.44 101 LEU A N 1
ATOM 766 C CA . LEU A 1 101 ? -3.32 -13.852 6.438 1 97.44 101 LEU A CA 1
ATOM 767 C C . LEU A 1 101 ? -4.809 -13.719 6.734 1 97.44 101 LEU A C 1
ATOM 769 O O . LEU 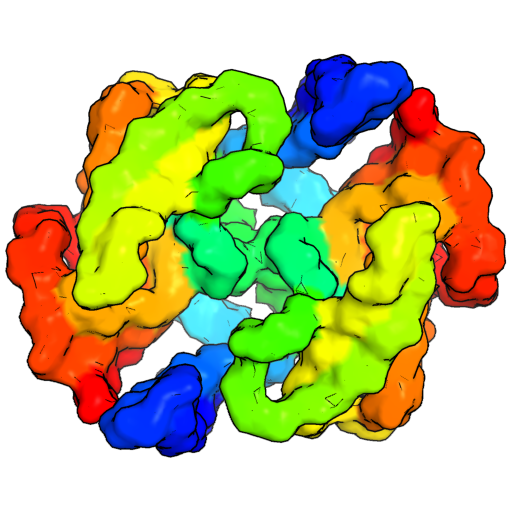A 1 101 ? -5.492 -14.719 6.977 1 97.44 101 LEU A O 1
ATOM 773 N N . GLU A 1 102 ? -5.246 -12.516 6.703 1 98.5 102 GLU A N 1
ATOM 774 C CA . GLU A 1 102 ? -6.656 -12.227 6.949 1 98.5 102 GLU A CA 1
ATOM 775 C C . GLU A 1 102 ? -7.23 -11.32 5.867 1 98.5 102 GLU A C 1
ATOM 777 O O . GLU A 1 102 ? -6.496 -10.547 5.246 1 98.5 102 GLU A O 1
ATOM 782 N N . VAL A 1 103 ? -8.531 -11.477 5.652 1 98.69 103 VAL A N 1
ATOM 783 C CA . VAL A 1 103 ? -9.32 -10.594 4.797 1 98.69 103 VAL A CA 1
ATOM 784 C C . VAL A 1 103 ? -10.648 -10.266 5.473 1 98.69 103 VAL A C 1
ATOM 786 O O . VAL A 1 103 ? -11.203 -11.094 6.195 1 98.69 103 VAL A O 1
ATOM 789 N N . HIS A 1 104 ? -11.133 -9.016 5.273 1 98.25 104 HIS A N 1
ATOM 790 C CA . HIS A 1 104 ? -12.406 -8.656 5.883 1 98.25 104 HIS A CA 1
ATOM 791 C C . HIS A 1 104 ? -13.531 -9.57 5.406 1 98.25 104 HIS A C 1
ATOM 793 O O . HIS A 1 104 ? -13.617 -9.875 4.219 1 98.25 104 HIS A O 1
ATOM 799 N N . GLU A 1 105 ? -14.305 -9.984 6.387 1 97.19 105 GLU A N 1
ATOM 800 C CA . GLU A 1 105 ? -15.539 -10.656 5.992 1 97.19 105 GLU A CA 1
ATOM 801 C C . GLU A 1 105 ? -16.391 -9.766 5.082 1 97.19 105 GLU A C 1
ATOM 803 O O . GLU A 1 105 ? -16.594 -8.586 5.379 1 97.19 105 GLU A O 1
ATOM 808 N N . GLY A 1 106 ? -16.75 -10.289 3.926 1 97.31 106 GLY A N 1
ATOM 809 C CA . GLY A 1 106 ? -17.609 -9.539 3.021 1 97.31 106 GLY A CA 1
ATOM 810 C C . GLY A 1 106 ? -16.828 -8.727 2 1 97.31 106 GLY A C 1
ATOM 811 O O . GLY A 1 106 ? -17.422 -8.133 1.094 1 97.31 106 GLY A O 1
ATOM 812 N N . ALA A 1 107 ? -15.531 -8.68 2.143 1 98.12 107 ALA A N 1
ATOM 813 C CA . ALA A 1 107 ? -14.711 -7.941 1.182 1 98.12 107 ALA A CA 1
ATOM 814 C C . ALA A 1 107 ? -14.727 -8.617 -0.186 1 98.12 107 ALA A C 1
ATOM 816 O O . ALA A 1 107 ? -14.625 -7.953 -1.218 1 98.12 107 ALA A O 1
ATOM 817 N N . ILE A 1 108 ? -14.758 -9.906 -0.156 1 98.44 108 ILE A N 1
ATOM 818 C CA . ILE A 1 108 ? -14.914 -10.742 -1.342 1 98.44 108 ILE A CA 1
ATOM 819 C C . ILE A 1 108 ? -16.219 -11.531 -1.245 1 98.44 108 ILE A C 1
ATOM 821 O O . ILE A 1 108 ? -16.453 -12.25 -0.267 1 98.44 108 ILE A O 1
ATOM 825 N N . LEU A 1 109 ? -17.016 -11.305 -2.232 1 97.44 109 LEU A N 1
ATOM 826 C CA . LEU A 1 109 ? -18.297 -12 -2.246 1 97.44 109 LEU A CA 1
ATOM 827 C C . LEU A 1 109 ? -18.188 -13.336 -2.984 1 97.44 109 LEU A C 1
ATOM 829 O O . LEU A 1 109 ? -17.312 -13.5 -3.84 1 97.44 109 LEU A O 1
ATOM 833 N N . PRO A 1 110 ? -19.094 -14.28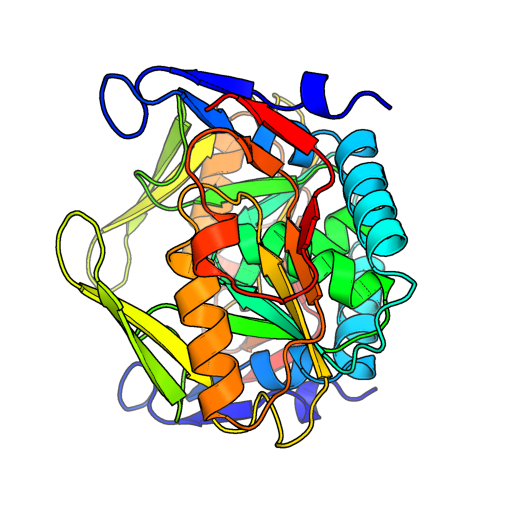9 -2.605 1 97.94 110 PRO A N 1
ATOM 834 C CA . PRO A 1 110 ? -19.094 -15.539 -3.367 1 97.94 110 PRO A CA 1
ATOM 835 C C . PRO A 1 110 ? -19.234 -15.312 -4.871 1 97.94 110 PRO A C 1
ATOM 837 O O . PRO A 1 110 ? -20.109 -14.547 -5.305 1 97.94 110 PRO A O 1
ATOM 840 N N . GLY A 1 111 ? -18.344 -15.906 -5.609 1 98.06 111 GLY A N 1
ATOM 841 C CA . GLY A 1 111 ? -18.391 -15.805 -7.059 1 98.06 111 GLY A CA 1
ATOM 842 C C . GLY A 1 111 ? -17.578 -14.648 -7.605 1 98.06 111 GLY A C 1
ATOM 843 O O . GLY A 1 111 ? -17.375 -14.539 -8.82 1 98.06 111 GLY A O 1
ATOM 844 N N . HIS A 1 112 ? -17.156 -13.758 -6.691 1 98.44 112 HIS A N 1
ATOM 845 C CA . HIS A 1 112 ? -16.297 -12.664 -7.137 1 98.44 112 HIS A CA 1
ATOM 846 C C . HIS A 1 112 ? -15.055 -13.188 -7.848 1 98.44 112 HIS A C 1
ATOM 848 O O . HIS A 1 112 ? -14.383 -14.086 -7.34 1 98.44 112 HIS A O 1
ATOM 854 N N . LYS A 1 113 ? -14.828 -12.742 -9.031 1 98.88 113 LYS A N 1
ATOM 855 C CA . LYS A 1 113 ? -13.594 -13.023 -9.766 1 98.88 113 LYS A CA 1
ATOM 856 C C . LYS A 1 113 ? -12.461 -12.117 -9.297 1 98.88 113 LYS A C 1
ATOM 858 O O . LYS A 1 113 ? -12.5 -10.906 -9.508 1 98.88 113 LYS A O 1
ATOM 863 N N . VAL A 1 114 ? -11.391 -12.773 -8.719 1 98.88 114 VAL A N 1
ATOM 864 C CA . VAL A 1 114 ? -10.375 -12.023 -7.996 1 98.88 114 VAL A CA 1
ATOM 865 C C . VAL A 1 114 ? -9.039 -12.117 -8.734 1 98.88 114 VAL A C 1
ATOM 867 O O . VAL A 1 114 ? -8.586 -13.211 -9.078 1 98.88 114 VAL A O 1
ATOM 870 N N . LEU A 1 115 ? -8.484 -11.016 -9.07 1 98.94 115 LEU A N 1
ATOM 871 C CA . LEU A 1 115 ? -7.082 -10.938 -9.461 1 98.94 115 LEU A CA 1
ATOM 872 C C . LEU A 1 115 ? -6.191 -10.711 -8.242 1 98.94 115 LEU A C 1
ATOM 874 O O . LEU A 1 115 ? -6.359 -9.727 -7.516 1 98.94 115 LEU A O 1
ATOM 878 N N . LEU A 1 116 ? -5.297 -11.641 -7.957 1 98.81 116 LEU A N 1
ATOM 879 C CA . LEU A 1 116 ? -4.348 -11.531 -6.855 1 98.81 116 LEU A CA 1
ATOM 880 C C . LEU A 1 116 ? -3.041 -10.906 -7.324 1 98.81 116 LEU A C 1
ATOM 882 O O . LEU A 1 116 ? -2.441 -11.359 -8.305 1 98.81 116 LEU A O 1
ATOM 886 N N . VAL A 1 117 ? -2.584 -9.812 -6.664 1 98.88 117 VAL A N 1
ATOM 887 C CA . VAL A 1 117 ? -1.412 -9.062 -7.105 1 98.88 117 VAL A CA 1
ATOM 888 C C . VAL A 1 117 ? -0.398 -8.969 -5.969 1 98.88 117 VAL A C 1
ATOM 890 O O . VAL A 1 117 ? -0.757 -8.648 -4.832 1 98.88 117 VAL A O 1
ATOM 893 N N . ASP A 1 118 ? 0.803 -9.242 -6.219 1 98.31 118 ASP A N 1
ATOM 894 C CA . ASP A 1 118 ? 1.918 -9.07 -5.293 1 98.31 118 ASP A CA 1
ATOM 895 C C . ASP A 1 118 ? 3.174 -8.602 -6.027 1 98.31 118 ASP A C 1
ATOM 897 O O . ASP A 1 118 ? 3.178 -8.5 -7.258 1 98.31 118 ASP A O 1
ATOM 901 N N . ASP A 1 119 ? 4.219 -8.266 -5.27 1 98.06 119 ASP A N 1
ATOM 902 C CA . ASP A 1 119 ? 5.379 -7.66 -5.922 1 98.06 119 ASP A CA 1
ATOM 903 C C . ASP A 1 119 ? 6.352 -8.734 -6.406 1 98.06 119 ASP A C 1
ATOM 905 O O . ASP A 1 119 ? 6.824 -8.68 -7.543 1 98.06 119 ASP A O 1
ATOM 909 N N . VAL A 1 120 ? 6.641 -9.758 -5.527 1 96.81 120 VAL A N 1
ATOM 910 C CA . VAL A 1 120 ? 7.664 -10.734 -5.887 1 96.81 120 VAL A CA 1
ATOM 911 C C . VAL A 1 120 ? 7.156 -12.148 -5.609 1 96.81 120 VAL A C 1
ATOM 913 O O . VAL A 1 120 ? 6.691 -12.445 -4.508 1 96.81 120 VAL A O 1
ATOM 916 N N . LEU A 1 121 ? 7.195 -13 -6.633 1 95.88 121 LEU A N 1
ATOM 917 C CA . LEU A 1 121 ? 6.996 -14.438 -6.473 1 95.88 121 LEU A CA 1
ATOM 918 C C . LEU A 1 121 ? 8.32 -15.141 -6.191 1 95.88 121 LEU A C 1
ATOM 920 O O . LEU A 1 121 ? 9.148 -15.281 -7.09 1 95.88 121 LEU A 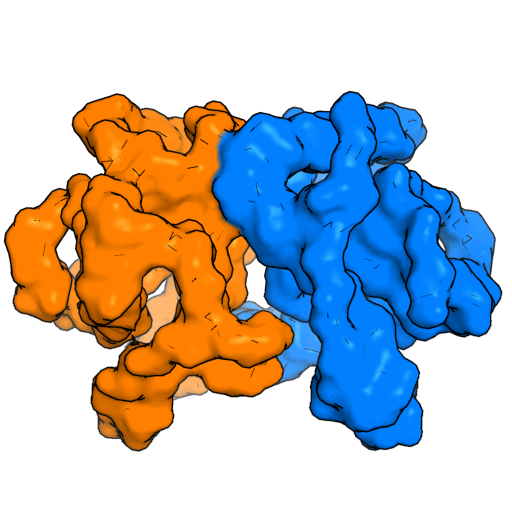O 1
ATOM 924 N N . ALA A 1 122 ? 8.484 -15.523 -5.035 1 92.25 122 ALA A N 1
ATOM 925 C CA . ALA A 1 122 ? 9.672 -16.297 -4.664 1 92.25 122 ALA A CA 1
ATOM 926 C C . ALA A 1 122 ? 9.328 -17.766 -4.465 1 92.25 122 ALA A C 1
ATOM 928 O O . ALA A 1 122 ? 9.328 -18.547 -5.422 1 92.25 122 ALA A O 1
ATOM 929 N N . THR A 1 123 ? 8.93 -18.125 -3.244 1 88.12 123 THR A N 1
ATOM 930 C CA . THR A 1 123 ? 8.594 -19.516 -2.984 1 88.12 123 THR A CA 1
ATOM 931 C C . THR A 1 123 ? 7.105 -19.766 -3.223 1 88.12 123 THR A C 1
ATOM 933 O O . THR A 1 123 ? 6.676 -20.906 -3.369 1 88.12 123 THR A O 1
ATOM 936 N N . GLY A 1 124 ? 6.398 -18.719 -3.166 1 89.81 124 GLY A N 1
ATOM 937 C CA . GLY A 1 124 ? 4.977 -18.812 -3.453 1 89.81 124 GLY A CA 1
ATOM 938 C C . GLY A 1 124 ? 4.129 -19.016 -2.209 1 89.81 124 GLY A C 1
ATOM 939 O O . GLY A 1 124 ? 2.908 -19.156 -2.299 1 89.81 124 GLY A O 1
ATOM 940 N N . GLY A 1 125 ? 4.715 -18.938 -1.043 1 88.56 125 GLY A N 1
ATOM 941 C CA . GLY A 1 125 ? 4.012 -19.172 0.208 1 88.56 125 GLY A CA 1
ATOM 942 C C . GLY A 1 125 ? 2.918 -18.156 0.478 1 88.56 125 GLY A C 1
ATOM 943 O O . GLY A 1 125 ? 1.774 -18.516 0.753 1 88.56 125 GLY A O 1
ATOM 944 N N . THR A 1 126 ? 3.229 -16.828 0.408 1 90.94 126 THR A N 1
ATOM 945 C CA . THR A 1 126 ? 2.273 -15.766 0.685 1 90.94 126 THR A CA 1
ATOM 946 C C . THR A 1 126 ? 1.098 -15.828 -0.288 1 90.94 126 THR A C 1
ATOM 948 O O . THR A 1 126 ? -0.061 -15.766 0.127 1 90.94 126 THR A O 1
ATOM 951 N N . VAL A 1 127 ? 1.385 -16.016 -1.51 1 93.38 127 VAL A N 1
ATOM 952 C CA . VAL A 1 127 ? 0.341 -15.977 -2.527 1 93.38 127 VAL A CA 1
ATOM 953 C C . VAL A 1 127 ? -0.531 -17.234 -2.43 1 93.38 127 VAL A C 1
ATOM 955 O O . VAL A 1 127 ? -1.74 -17.172 -2.666 1 93.38 127 VAL A O 1
ATOM 958 N N . ALA A 1 128 ? 0.098 -18.375 -2.107 1 94.56 128 ALA A N 1
ATOM 959 C CA . ALA A 1 128 ? -0.697 -19.578 -1.878 1 94.56 128 ALA A CA 1
ATOM 960 C C . ALA A 1 128 ? -1.692 -19.375 -0.741 1 94.56 128 ALA A C 1
ATOM 962 O O . ALA A 1 128 ? -2.846 -19.797 -0.831 1 94.56 128 ALA A O 1
ATOM 963 N N . ALA A 1 129 ? -1.242 -18.766 0.311 1 95.25 129 ALA A N 1
ATOM 964 C CA . ALA A 1 129 ? -2.123 -18.438 1.427 1 95.25 129 ALA A CA 1
ATOM 965 C C . ALA A 1 129 ? -3.236 -17.484 0.982 1 95.25 129 ALA A C 1
ATOM 967 O O . ALA A 1 129 ? -4.383 -17.625 1.415 1 95.25 129 ALA A O 1
ATOM 968 N N . GLY A 1 130 ? -2.9 -16.531 0.147 1 97.06 130 GLY A N 1
ATOM 969 C CA . GLY A 1 130 ? -3.898 -15.633 -0.407 1 97.06 130 GLY A CA 1
ATOM 970 C C . GLY A 1 130 ? -4.961 -16.344 -1.225 1 97.06 130 GLY A C 1
ATOM 971 O O . GLY A 1 130 ? -6.148 -16.047 -1.095 1 97.06 130 GLY A O 1
ATOM 972 N N . VAL A 1 131 ? -4.531 -17.266 -2.045 1 97.31 131 VAL A N 1
ATOM 973 C CA . VAL A 1 131 ? -5.445 -18.047 -2.865 1 97.31 131 VAL A CA 1
ATOM 974 C C . VAL A 1 131 ? -6.43 -18.797 -1.971 1 97.31 131 VAL A C 1
ATOM 976 O O . VAL A 1 131 ? -7.641 -18.75 -2.191 1 97.31 131 VAL A O 1
ATOM 979 N N . GLU A 1 132 ? -5.871 -19.438 -0.947 1 96.75 132 GLU A N 1
ATOM 980 C CA . GLU A 1 132 ? -6.723 -20.203 -0.038 1 96.75 132 GLU A CA 1
ATOM 981 C C . GLU A 1 132 ? -7.703 -19.297 0.695 1 96.75 132 GLU A C 1
ATOM 983 O O . GLU A 1 132 ? -8.867 -19.641 0.881 1 96.75 132 GLU A O 1
ATOM 988 N N . LEU A 1 133 ? -7.215 -18.234 1.14 1 97.88 133 LEU A N 1
ATOM 989 C CA . LEU A 1 133 ? -8.047 -17.25 1.834 1 97.88 133 LEU A CA 1
ATOM 990 C C . LEU A 1 133 ? -9.203 -16.797 0.951 1 97.88 133 LEU A C 1
ATOM 992 O O . LEU A 1 133 ? -10.352 -16.75 1.401 1 97.88 133 LEU A O 1
ATOM 996 N N . ILE A 1 134 ? -8.953 -16.453 -0.326 1 98.12 134 ILE A N 1
ATOM 997 C CA . ILE A 1 134 ? -9.961 -16.031 -1.286 1 98.12 134 ILE A CA 1
ATOM 998 C C . ILE A 1 134 ? -10.984 -17.141 -1.491 1 98.12 134 ILE A C 1
ATOM 1000 O O . ILE A 1 134 ? -12.195 -16.891 -1.481 1 98.12 134 ILE A O 1
ATOM 1004 N N . LYS A 1 135 ? -10.523 -18.344 -1.584 1 97.44 135 LYS A N 1
ATOM 1005 C CA . LYS A 1 135 ? -11.406 -19.5 -1.746 1 97.44 135 LYS A CA 1
ATOM 1006 C C . LYS A 1 135 ? -12.328 -19.656 -0.542 1 97.44 135 LYS A C 1
ATOM 1008 O O . LYS A 1 135 ? -13.516 -19.938 -0.697 1 97.44 135 LYS A O 1
ATOM 1013 N N . LYS A 1 136 ? -11.805 -19.438 0.601 1 97.69 136 LYS A N 1
ATOM 1014 C CA . LYS A 1 136 ? -12.57 -19.562 1.835 1 97.69 136 LYS A CA 1
ATOM 1015 C C . LYS A 1 136 ? -13.727 -18.578 1.872 1 97.69 136 LYS A C 1
ATOM 1017 O O . LYS A 1 136 ? -14.75 -18.828 2.521 1 97.69 136 LYS A O 1
ATOM 1022 N N . THR A 1 137 ? -13.539 -17.5 1.215 1 97.56 137 THR A N 1
ATOM 1023 C CA . THR A 1 137 ? -14.586 -16.484 1.186 1 97.56 137 THR A CA 1
ATOM 1024 C C . THR A 1 137 ? -15.602 -16.781 0.09 1 97.56 137 THR A C 1
ATOM 1026 O O . THR A 1 137 ? -16.625 -16.094 -0.026 1 97.56 137 THR A O 1
ATOM 1029 N N . GLY A 1 138 ? -15.297 -17.75 -0.779 1 97.81 138 GLY A N 1
ATOM 1030 C CA . GLY A 1 138 ? -16.141 -18.094 -1.904 1 97.81 138 GLY A CA 1
ATOM 1031 C C . GLY A 1 138 ? -15.742 -17.406 -3.193 1 97.81 138 GLY A C 1
ATOM 1032 O O . GLY A 1 138 ? -16.422 -17.547 -4.219 1 97.81 138 GLY A O 1
ATOM 1033 N N . GLY A 1 139 ? -14.68 -16.641 -3.141 1 98.44 139 GLY A N 1
ATOM 1034 C CA . GLY A 1 139 ? -14.172 -15.992 -4.34 1 98.44 139 GLY A CA 1
ATOM 1035 C C . GLY A 1 139 ? -13.461 -16.953 -5.281 1 98.44 139 GLY A C 1
ATOM 1036 O O . GLY A 1 139 ? -13.117 -18.062 -4.891 1 98.44 139 GLY A O 1
ATOM 1037 N N . GLU A 1 140 ? -13.281 -16.453 -6.48 1 98.25 140 GLU A N 1
ATOM 1038 C CA . GLU A 1 140 ? -12.57 -17.203 -7.516 1 98.25 140 GLU A CA 1
ATOM 1039 C C . GLU A 1 140 ? -11.312 -16.469 -7.969 1 98.25 140 GLU A C 1
ATOM 1041 O O . GLU A 1 140 ? -11.398 -15.352 -8.484 1 98.25 140 GLU A O 1
ATOM 1046 N N . VAL A 1 141 ? -10.219 -17.125 -7.82 1 98.31 141 VAL A N 1
ATOM 1047 C CA . VAL A 1 141 ? -8.984 -16.531 -8.336 1 98.31 141 VAL A CA 1
ATOM 1048 C C . VAL A 1 141 ? -8.922 -16.703 -9.852 1 98.31 141 VAL A C 1
ATOM 1050 O O . VAL A 1 141 ? -8.844 -17.844 -10.344 1 98.31 141 VAL A O 1
ATOM 1053 N N . VAL A 1 142 ? -8.883 -15.602 -10.562 1 98.62 142 VAL A N 1
ATOM 1054 C CA . VAL A 1 142 ? -8.922 -15.711 -12.016 1 98.62 142 VAL A CA 1
ATOM 1055 C C . VAL A 1 142 ? -7.523 -15.5 -12.586 1 98.62 142 VAL A C 1
ATOM 1057 O O . VAL A 1 142 ? -7.277 -15.805 -13.758 1 98.62 142 VAL A O 1
ATOM 1060 N N . GLY A 1 143 ? -6.664 -15 -11.812 1 98.5 143 GLY A N 1
ATOM 1061 C CA . GLY A 1 143 ? -5.281 -14.758 -12.18 1 98.5 143 GLY A CA 1
ATOM 1062 C C . GLY A 1 143 ? -4.434 -14.258 -11.023 1 98.5 143 GLY A C 1
ATOM 1063 O O . GLY A 1 143 ? -4.965 -13.805 -10.008 1 98.5 143 GLY A O 1
ATOM 1064 N N . ILE A 1 144 ? -3.135 -14.406 -11.18 1 98.62 144 ILE A N 1
ATOM 1065 C CA . ILE A 1 144 ? -2.141 -13.93 -10.219 1 98.62 144 ILE A CA 1
ATOM 1066 C C . ILE A 1 144 ? -1.052 -13.148 -10.953 1 98.62 144 ILE A C 1
ATOM 1068 O O . ILE A 1 144 ? -0.506 -13.625 -11.953 1 98.62 144 ILE A O 1
ATOM 1072 N N . ALA A 1 145 ? -0.81 -11.93 -10.5 1 98.75 145 ALA A N 1
ATOM 1073 C CA . ALA A 1 145 ? 0.145 -11.062 -11.188 1 98.75 145 ALA A CA 1
ATOM 1074 C C . ALA A 1 145 ? 1.263 -10.625 -10.25 1 98.75 145 ALA A C 1
ATOM 1076 O O . ALA A 1 145 ? 1.013 -10.305 -9.086 1 98.75 145 ALA A O 1
ATOM 1077 N N . PHE A 1 146 ? 2.465 -10.641 -10.758 1 98.62 146 PHE A N 1
ATOM 1078 C CA . PHE A 1 146 ? 3.641 -10.195 -10.023 1 98.62 146 PHE A CA 1
ATOM 1079 C C . PHE A 1 146 ? 4.473 -9.242 -10.875 1 98.62 146 PHE A C 1
ATOM 1081 O O . PHE A 1 146 ? 4.461 -9.32 -12.102 1 98.62 146 PHE A O 1
ATOM 1088 N N . LEU A 1 147 ? 5.184 -8.328 -10.148 1 98.81 147 LEU A N 1
ATOM 1089 C CA . LEU A 1 147 ? 6.207 -7.543 -10.828 1 98.81 147 LEU A CA 1
ATOM 1090 C C . LEU A 1 147 ? 7.402 -8.414 -11.195 1 98.81 147 LEU A C 1
ATOM 1092 O O . LEU A 1 147 ? 7.863 -8.391 -12.336 1 98.81 147 LEU A O 1
ATOM 1096 N N . ILE A 1 148 ? 7.816 -9.234 -10.203 1 98.44 148 ILE A N 1
ATOM 1097 C CA . ILE A 1 148 ? 9 -10.07 -10.398 1 98.44 148 ILE A CA 1
ATOM 1098 C C . ILE A 1 148 ? 8.664 -11.516 -10.047 1 98.44 148 ILE A C 1
ATOM 1100 O O . ILE A 1 148 ? 8 -11.789 -9.047 1 98.44 148 ILE A O 1
ATOM 1104 N N . GLU A 1 149 ? 9.086 -12.43 -10.828 1 97.62 149 GLU A N 1
ATOM 1105 C CA . GLU A 1 149 ? 9.195 -13.844 -10.492 1 97.62 149 GLU A CA 1
ATOM 1106 C C . GLU A 1 149 ? 10.648 -14.273 -10.359 1 97.62 149 GLU A C 1
ATOM 1108 O O . GLU A 1 149 ? 11.453 -14.07 -11.273 1 97.62 149 GLU A O 1
ATOM 1113 N N . LEU A 1 150 ? 10.969 -14.773 -9.172 1 95.81 150 LEU A N 1
ATOM 1114 C CA . LEU A 1 150 ? 12.289 -15.367 -8.984 1 95.81 150 LEU A CA 1
ATOM 1115 C C . LEU A 1 150 ? 12.297 -16.828 -9.445 1 95.81 150 LEU A C 1
ATOM 1117 O O . LEU A 1 150 ? 11.594 -17.656 -8.867 1 95.81 150 LEU A O 1
ATOM 1121 N N . LEU A 1 151 ? 13.086 -17.125 -10.43 1 94.44 151 LEU A N 1
ATOM 1122 C CA . LEU A 1 151 ? 13.156 -18.453 -11.016 1 94.44 151 LEU A CA 1
ATOM 1123 C C . LEU A 1 151 ? 14.008 -19.391 -10.156 1 94.44 151 LEU A C 1
ATOM 1125 O O . LEU A 1 151 ? 14.867 -18.922 -9.406 1 94.44 151 LEU A O 1
ATOM 1129 N N . GLY A 1 152 ? 13.68 -20.656 -10.188 1 90.94 152 GLY A N 1
ATOM 1130 C CA . GLY A 1 152 ? 14.492 -21.641 -9.492 1 90.94 152 GLY A CA 1
ATOM 1131 C C . GLY A 1 152 ? 13.922 -22.047 -8.141 1 90.94 152 GLY A C 1
ATOM 1132 O O . GLY A 1 152 ? 14.523 -22.844 -7.422 1 90.94 152 GLY A O 1
ATOM 1133 N N . LEU A 1 153 ? 12.82 -21.516 -7.793 1 89.81 153 LEU A N 1
ATOM 1134 C CA . LEU A 1 153 ? 12.258 -21.797 -6.477 1 89.81 153 LEU A CA 1
ATOM 1135 C C . LEU A 1 153 ? 10.969 -22.609 -6.594 1 89.81 153 LEU A C 1
ATOM 1137 O O . LEU A 1 153 ? 10.305 -22.859 -5.59 1 89.81 153 LEU A O 1
ATOM 1141 N N . ASN A 1 154 ? 10.555 -22.922 -7.781 1 89.31 154 ASN A N 1
ATOM 1142 C CA . ASN A 1 154 ? 9.414 -23.797 -8.086 1 89.31 154 ASN A CA 1
ATOM 1143 C C . ASN A 1 154 ? 8.125 -23.25 -7.469 1 89.31 154 ASN A C 1
ATOM 1145 O O . ASN A 1 154 ? 7.309 -24.031 -6.969 1 89.31 154 ASN A O 1
ATOM 1149 N N . ALA A 1 155 ? 8.047 -21.953 -7.445 1 89.19 155 ALA A N 1
ATOM 1150 C CA . ALA A 1 155 ? 6.906 -21.297 -6.816 1 89.19 155 ALA A CA 1
ATOM 1151 C C . ALA A 1 155 ? 5.605 -21.672 -7.523 1 89.19 155 ALA A C 1
ATOM 1153 O O . ALA A 1 155 ? 4.57 -21.859 -6.879 1 89.19 155 ALA A O 1
ATOM 1154 N N . ARG A 1 156 ? 5.594 -21.812 -8.82 1 90.88 156 ARG A N 1
ATOM 1155 C CA . ARG A 1 156 ? 4.391 -22.062 -9.609 1 90.88 156 ARG A CA 1
ATOM 1156 C C . ARG A 1 156 ? 3.814 -23.438 -9.289 1 90.88 156 ARG A C 1
ATOM 1158 O O . ARG A 1 156 ? 2.613 -23.656 -9.445 1 90.88 156 ARG A O 1
ATOM 1165 N N . ASP A 1 157 ? 4.672 -24.344 -8.805 1 89.19 157 ASP A N 1
ATOM 1166 C CA . ASP A 1 157 ? 4.207 -25.672 -8.414 1 89.19 157 ASP A CA 1
ATOM 1167 C C . ASP A 1 157 ? 3.225 -25.578 -7.246 1 89.19 157 ASP A C 1
ATOM 1169 O O . ASP A 1 157 ? 2.326 -26.406 -7.117 1 89.19 157 ASP A O 1
ATOM 1173 N N . LYS A 1 158 ? 3.387 -24.547 -6.492 1 85.94 158 LYS A N 1
ATOM 1174 C CA . LYS A 1 158 ? 2.541 -24.375 -5.316 1 85.94 158 LYS A CA 1
ATOM 1175 C C . LYS A 1 158 ? 1.217 -23.703 -5.688 1 85.94 158 LYS A C 1
ATOM 1177 O O . LYS A 1 158 ? 0.25 -23.766 -4.926 1 85.94 158 LYS A O 1
ATOM 1182 N N . LEU A 1 159 ? 1.204 -23.031 -6.777 1 90.31 159 LEU A N 1
ATOM 1183 C CA . LEU A 1 159 ? 0.039 -22.234 -7.145 1 90.31 159 LEU A CA 1
ATOM 1184 C C . LEU A 1 159 ? -0.917 -23.031 -8.016 1 90.31 159 LEU A C 1
ATOM 1186 O O . LEU A 1 159 ? -2.057 -22.625 -8.242 1 90.31 159 LEU A O 1
ATOM 1190 N N . GLY A 1 160 ? -0.506 -24.219 -8.32 1 85.62 160 GLY A N 1
ATOM 1191 C CA . GLY A 1 160 ? -1.365 -25.094 -9.109 1 85.62 160 GLY A CA 1
ATOM 1192 C C . GLY A 1 160 ? -1.604 -24.578 -10.516 1 85.62 160 GLY A C 1
ATOM 1193 O O . GLY A 1 160 ? -0.661 -24.203 -11.219 1 85.62 160 GLY A O 1
ATOM 1194 N N . ASN A 1 161 ? -2.951 -24.562 -10.945 1 90.56 161 ASN A N 1
ATOM 1195 C CA . ASN A 1 161 ? -3.268 -24.297 -12.344 1 90.56 161 ASN A CA 1
ATOM 1196 C C . ASN A 1 161 ? -3.768 -22.875 -12.547 1 90.56 161 ASN A C 1
ATOM 1198 O O . ASN A 1 161 ? -4.367 -22.547 -13.57 1 90.56 161 ASN A O 1
ATOM 1202 N N . TYR A 1 162 ? -3.504 -22.031 -11.594 1 95.25 162 TYR A N 1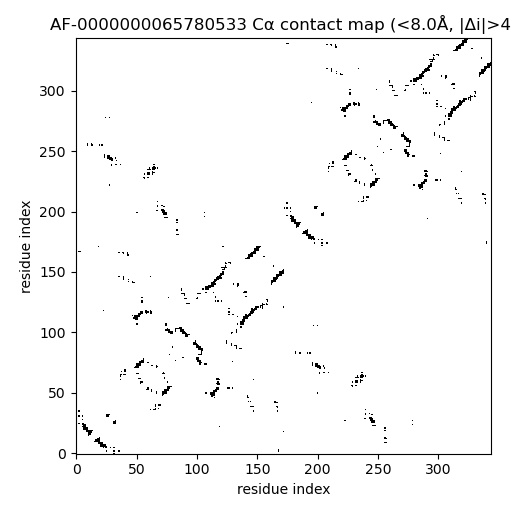
ATOM 1203 C CA . TYR A 1 162 ? -3.945 -20.656 -11.781 1 95.25 162 TYR A CA 1
ATOM 1204 C C . TYR A 1 162 ? -3.072 -19.938 -12.805 1 95.25 162 TYR A C 1
ATOM 1206 O O . TYR A 1 162 ? -1.859 -20.156 -12.859 1 95.25 162 TYR A O 1
ATOM 1214 N N . PRO A 1 163 ? -3.713 -19.109 -13.664 1 97.12 163 PRO A N 1
ATOM 1215 C CA . PRO A 1 163 ? -2.885 -18.281 -14.539 1 97.12 163 PRO A CA 1
ATOM 1216 C C . PRO A 1 163 ? -1.986 -17.312 -13.766 1 97.12 163 PRO A C 1
ATOM 1218 O O . PRO A 1 163 ? -2.469 -16.562 -12.914 1 97.12 163 PRO A O 1
ATOM 1221 N N . VAL A 1 164 ? -0.714 -17.391 -14.023 1 97.69 164 VAL A N 1
ATOM 1222 C CA . VAL A 1 164 ? 0.259 -16.516 -13.383 1 97.69 164 VAL A CA 1
ATOM 1223 C C . VAL A 1 164 ? 0.969 -15.672 -14.445 1 97.69 164 VAL A C 1
ATOM 1225 O O . VAL A 1 164 ? 1.49 -16.203 -15.422 1 97.69 164 VAL A O 1
ATOM 1228 N N . VAL A 1 165 ? 0.933 -14.367 -14.266 1 98.19 165 VAL A N 1
ATOM 1229 C CA . VAL A 1 165 ? 1.666 -13.469 -15.148 1 98.19 165 VAL A CA 1
ATOM 1230 C C . VAL A 1 165 ? 2.709 -12.688 -14.352 1 98.19 165 VAL A C 1
ATOM 1232 O O . VAL A 1 165 ? 2.469 -12.32 -13.203 1 98.19 165 VAL A O 1
ATOM 1235 N N . THR A 1 166 ? 3.83 -12.484 -14.914 1 98.25 166 THR A N 1
ATOM 1236 C CA . THR A 1 166 ? 4.93 -11.742 -14.305 1 98.25 166 THR A CA 1
ATOM 1237 C C . THR A 1 166 ? 5.539 -10.758 -15.297 1 98.25 166 THR A C 1
ATOM 1239 O O . THR A 1 166 ? 5.648 -11.055 -16.484 1 98.25 166 THR A O 1
ATOM 1242 N N . LEU A 1 167 ? 5.891 -9.57 -14.859 1 98.56 167 LEU A N 1
ATOM 1243 C CA . LEU A 1 167 ? 6.488 -8.57 -15.742 1 98.56 167 LEU A CA 1
ATOM 1244 C C . LEU A 1 167 ? 7.961 -8.875 -15.992 1 98.56 167 LEU A C 1
ATOM 1246 O O . LEU A 1 167 ? 8.445 -8.742 -17.125 1 98.56 167 LEU A O 1
ATOM 1250 N N . LEU A 1 168 ? 8.633 -9.305 -14.859 1 98.12 168 LEU A N 1
ATOM 1251 C CA . LEU A 1 168 ? 10.055 -9.648 -14.906 1 98.12 168 LEU A CA 1
ATOM 1252 C C . LEU A 1 168 ? 10.289 -11.062 -14.391 1 98.12 168 LEU A C 1
ATOM 1254 O O . LEU A 1 168 ? 9.625 -11.508 -13.453 1 98.12 168 LEU A O 1
ATOM 1258 N N . GLN A 1 169 ? 11.164 -11.727 -15.023 1 97.25 169 GLN A N 1
ATOM 1259 C CA . GLN A 1 169 ? 11.688 -12.984 -14.516 1 97.25 169 GLN A CA 1
ATOM 1260 C C . GLN A 1 169 ? 13.188 -12.906 -14.281 1 97.25 169 GLN A C 1
ATOM 1262 O O . GLN A 1 169 ? 13.953 -12.578 -15.195 1 97.25 169 GLN A O 1
ATOM 1267 N N . LEU A 1 170 ? 13.578 -13.109 -13.039 1 95.69 170 LEU A N 1
ATOM 1268 C CA . LEU A 1 170 ? 14.977 -13.016 -12.625 1 95.69 170 LEU A CA 1
ATOM 1269 C C . LEU A 1 170 ? 15.414 -14.289 -11.898 1 95.69 170 LEU A C 1
ATOM 1271 O O . LEU A 1 170 ? 14.594 -14.953 -11.258 1 95.69 170 LEU A O 1
ATOM 1275 N N . ASP A 1 171 ? 16.641 -14.594 -11.977 1 92.31 171 ASP A N 1
ATOM 1276 C CA . ASP A 1 171 ? 17.156 -15.734 -11.227 1 92.31 171 ASP A CA 1
ATOM 1277 C C . ASP A 1 171 ? 17.203 -15.438 -9.727 1 92.31 171 ASP A C 1
ATOM 1279 O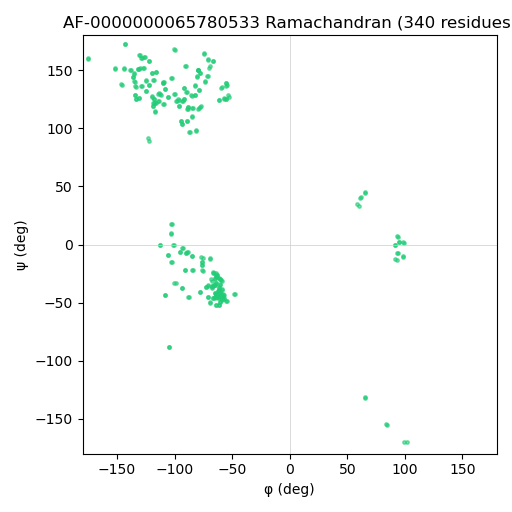 O . ASP A 1 171 ? 17.547 -14.32 -9.328 1 92.31 171 ASP A O 1
ATOM 1283 N N . ALA A 1 172 ? 16.953 -16.438 -9.008 1 87.75 172 ALA A N 1
ATOM 1284 C CA . ALA A 1 172 ? 17.016 -16.281 -7.562 1 87.75 172 ALA A CA 1
ATOM 1285 C C . ALA A 1 172 ? 18.453 -16.078 -7.098 1 87.75 172 ALA A C 1
ATOM 1287 O O . ALA A 1 172 ? 19.391 -16.547 -7.746 1 87.75 172 ALA A O 1
ATOM 1288 N N . MET B 1 1 ? -19.578 12.797 -5.371 1 89 1 MET B N 1
ATOM 1289 C CA . MET B 1 1 ? -19.938 11.648 -4.551 1 89 1 MET B CA 1
ATOM 1290 C C . MET B 1 1 ? -19.719 11.945 -3.07 1 89 1 MET B C 1
ATOM 1292 O O . MET B 1 1 ? -18.812 12.688 -2.707 1 89 1 MET B O 1
ATOM 1296 N N . ASP B 1 2 ? -20.578 11.383 -2.27 1 95.44 2 ASP B N 1
ATOM 1297 C CA . ASP B 1 2 ? -20.391 11.477 -0.825 1 95.44 2 ASP B CA 1
ATOM 1298 C C . ASP B 1 2 ? -19.5 10.352 -0.317 1 95.44 2 ASP B C 1
ATOM 1300 O O . ASP B 1 2 ? -19.984 9.266 0.023 1 95.44 2 ASP B O 1
ATOM 1304 N N . PHE B 1 3 ? -18.203 10.641 -0.153 1 97.5 3 PHE B N 1
ATOM 1305 C CA . PHE B 1 3 ? -17.234 9.625 0.23 1 97.5 3 PHE B CA 1
ATOM 1306 C C . PHE B 1 3 ? -17.469 9.148 1.655 1 97.5 3 PHE B C 1
ATOM 1308 O O . PHE B 1 3 ? -17.109 8.023 2.008 1 97.5 3 PHE B O 1
ATOM 1315 N N . SER B 1 4 ? -18 10.047 2.479 1 96.94 4 SER B N 1
ATOM 1316 C C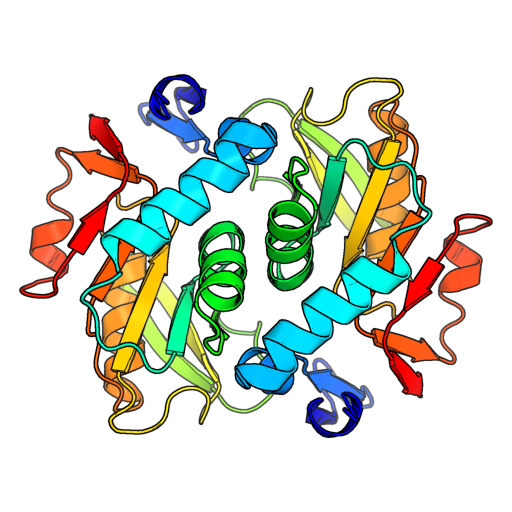A . SER B 1 4 ? -18.188 9.711 3.883 1 96.94 4 SER B CA 1
ATOM 1317 C C . SER B 1 4 ? -19.109 8.5 4.039 1 96.94 4 SER B C 1
ATOM 1319 O O . SER B 1 4 ? -18.953 7.719 4.98 1 96.94 4 SER B O 1
ATOM 1321 N N . SER B 1 5 ? -20.062 8.32 3.098 1 97.25 5 SER B N 1
ATOM 1322 C CA . SER B 1 5 ? -20.984 7.203 3.146 1 97.25 5 SER B CA 1
ATOM 1323 C C . SER B 1 5 ? -20.281 5.879 2.865 1 97.25 5 SER B C 1
ATOM 1325 O O . SER B 1 5 ? -20.844 4.809 3.102 1 97.25 5 SER B O 1
ATOM 1327 N N . LYS B 1 6 ? -19.047 5.934 2.391 1 97.44 6 LYS B N 1
ATOM 1328 C CA . LYS B 1 6 ? -18.281 4.742 2.033 1 97.44 6 LYS B CA 1
ATOM 1329 C C . LYS B 1 6 ? -17.281 4.383 3.123 1 97.44 6 LYS B C 1
ATOM 1331 O O . LYS B 1 6 ? -16.547 3.404 2.996 1 97.44 6 LYS B O 1
ATOM 1336 N N . ILE B 1 7 ? -17.234 5.168 4.184 1 97.75 7 ILE B N 1
ATOM 1337 C CA . ILE B 1 7 ? -16.344 4.906 5.305 1 97.75 7 ILE B CA 1
ATOM 1338 C C . ILE B 1 7 ? -17.109 4.168 6.406 1 97.75 7 ILE B C 1
ATOM 1340 O O . ILE B 1 7 ? -18.125 4.648 6.895 1 97.75 7 ILE B O 1
ATOM 1344 N N . ARG B 1 8 ? -16.594 3.053 6.793 1 96.56 8 ARG B N 1
ATOM 1345 C CA . ARG B 1 8 ? -17.234 2.242 7.824 1 96.56 8 ARG B CA 1
ATOM 1346 C C . ARG B 1 8 ? -16.734 2.635 9.211 1 96.56 8 ARG B C 1
ATOM 1348 O O . ARG B 1 8 ? -15.531 2.836 9.414 1 96.56 8 ARG B O 1
ATOM 1355 N N . LEU B 1 9 ? -17.625 2.83 10.094 1 95.12 9 LEU B N 1
ATOM 1356 C CA . LEU B 1 9 ? -17.281 3.1 11.492 1 95.12 9 LEU B CA 1
ATOM 1357 C C . LEU B 1 9 ? -17.266 1.81 12.305 1 95.12 9 LEU B C 1
ATOM 1359 O O . LEU B 1 9 ? -18.219 1.037 12.281 1 95.12 9 LEU B O 1
ATOM 1363 N N . ILE B 1 10 ? -16.172 1.554 12.906 1 94.12 10 ILE B N 1
ATOM 1364 C CA . ILE B 1 10 ? -16.031 0.408 13.797 1 94.12 10 ILE B CA 1
ATOM 1365 C C . ILE B 1 10 ? -15.742 0.89 15.219 1 94.12 10 ILE B C 1
ATOM 1367 O O . ILE B 1 10 ? -14.656 1.396 15.492 1 94.12 10 ILE B O 1
ATOM 1371 N N . LYS B 1 11 ? -16.594 0.682 16.094 1 91.75 11 LYS B N 1
ATOM 1372 C CA . LYS B 1 11 ? -16.453 1.17 17.453 1 91.75 11 LYS B CA 1
ATOM 1373 C C . LYS B 1 11 ? -15.516 0.287 18.266 1 91.75 11 LYS B C 1
ATOM 1375 O O . LYS B 1 11 ? -15.375 -0.906 17.984 1 91.75 11 LYS B O 1
ATOM 1380 N N . ASP B 1 12 ? -14.828 0.886 19.234 1 90.56 12 ASP B N 1
ATOM 1381 C CA . ASP B 1 12 ? -14.016 0.2 20.234 1 90.56 12 ASP B CA 1
ATOM 1382 C C . ASP B 1 12 ? -12.875 -0.57 19.578 1 90.56 12 ASP B C 1
ATOM 1384 O O . ASP B 1 12 ? -12.602 -1.715 19.953 1 90.56 12 ASP B O 1
ATOM 1388 N N . PHE B 1 13 ? -12.234 -0.013 18.578 1 89.38 13 PHE B N 1
ATOM 1389 C CA . PHE B 1 13 ? -11.078 -0.566 17.891 1 89.38 13 PHE B CA 1
ATOM 1390 C C . PHE B 1 13 ? -10 0.495 17.703 1 89.38 13 PHE B C 1
ATOM 1392 O O . PHE B 1 13 ? -10.289 1.606 17.266 1 89.38 13 PHE B O 1
ATOM 1399 N N . PRO B 1 14 ? -8.766 0.154 17.953 1 85.94 14 PRO B N 1
ATOM 1400 C CA . PRO B 1 14 ? -8.234 -1.124 18.438 1 85.94 14 PRO B CA 1
ATOM 1401 C C . PRO B 1 14 ? -8.484 -1.35 19.922 1 85.94 14 PRO B C 1
ATOM 1403 O O . PRO B 1 14 ? -8.281 -2.455 20.422 1 85.94 14 PRO B O 1
ATOM 1406 N N . LYS B 1 15 ? -8.93 -0.246 20.641 1 86.62 15 LYS B N 1
ATOM 1407 C CA . LYS B 1 15 ? -9.266 -0.354 22.047 1 86.62 15 LYS B CA 1
ATOM 1408 C C . LYS B 1 15 ? -10.648 0.217 22.328 1 86.62 15 LYS B C 1
ATOM 1410 O O . LYS B 1 15 ? -11.172 1.004 21.547 1 86.62 15 LYS B O 1
ATOM 1415 N N . PRO B 1 16 ? -11.195 -0.226 23.516 1 89.75 16 PRO B N 1
ATOM 1416 C CA . PRO B 1 16 ? -12.508 0.321 23.875 1 89.75 16 PRO B CA 1
ATOM 1417 C C . PRO B 1 16 ? -12.516 1.848 23.906 1 89.75 16 PRO B C 1
ATOM 1419 O O . PRO B 1 16 ? -11.555 2.469 24.359 1 89.75 16 PRO B O 1
ATOM 1422 N N . GLY B 1 17 ? -13.578 2.508 23.344 1 88.88 17 GLY B N 1
ATOM 1423 C CA . GLY B 1 17 ? -13.727 3.953 23.391 1 88.88 17 GLY B CA 1
ATOM 1424 C C . GLY B 1 17 ? -13.273 4.645 22.125 1 88.88 17 GLY B C 1
ATOM 1425 O O . GLY B 1 17 ? -13.578 5.816 21.906 1 88.88 17 GLY B O 1
ATOM 1426 N N . ILE B 1 18 ? -12.578 3.904 21.203 1 87.25 18 ILE B N 1
ATOM 1427 C CA . ILE B 1 18 ? -12.062 4.484 19.969 1 87.25 18 ILE B CA 1
ATOM 1428 C C . ILE B 1 18 ? -12.992 4.156 18.812 1 87.25 18 ILE B C 1
ATOM 1430 O O . ILE B 1 18 ? -13.406 3.006 18.641 1 87.25 18 ILE B O 1
ATOM 1434 N N . ASN B 1 19 ? -13.367 5.172 18.062 1 90.62 19 ASN B N 1
ATOM 1435 C CA . ASN B 1 19 ? -14.141 5.012 16.844 1 90.62 19 ASN B CA 1
ATOM 1436 C C . ASN B 1 19 ? -13.234 4.934 15.617 1 90.62 19 ASN B C 1
ATOM 1438 O O . ASN B 1 19 ? -12.82 5.965 15.078 1 90.62 19 ASN B O 1
ATOM 1442 N N . PHE B 1 20 ? -13.07 3.725 15.125 1 93.44 20 PHE B N 1
ATOM 1443 C CA . PHE B 1 20 ? -12.164 3.5 14.008 1 93.44 20 PHE B CA 1
ATOM 1444 C C . PHE B 1 20 ? -12.875 3.758 12.68 1 93.44 20 PHE B C 1
ATOM 1446 O O . PHE B 1 20 ? -13.961 3.229 12.438 1 93.44 20 PHE B O 1
ATOM 1453 N N . ARG B 1 21 ? -12.258 4.562 11.898 1 95.75 21 ARG B N 1
ATOM 1454 C CA . ARG B 1 21 ? -12.758 4.789 10.547 1 95.75 21 ARG B CA 1
ATOM 1455 C C . ARG B 1 21 ? -12.062 3.869 9.547 1 95.75 21 ARG B C 1
ATOM 1457 O O . ARG B 1 21 ? -10.891 4.07 9.219 1 95.75 21 ARG B O 1
ATOM 1464 N N . ASP B 1 22 ? -12.797 2.938 9.148 1 96.69 22 ASP B N 1
ATOM 1465 C CA . ASP B 1 22 ? -12.273 1.918 8.25 1 96.69 22 ASP B CA 1
ATOM 1466 C C . ASP B 1 22 ? -12.438 2.34 6.789 1 96.69 22 ASP B C 1
ATOM 1468 O O . ASP B 1 22 ? -13.555 2.383 6.27 1 96.69 22 ASP B O 1
ATOM 1472 N N . ILE B 1 23 ? -11.336 2.518 6.113 1 98.06 23 ILE B N 1
ATOM 1473 C CA . ILE B 1 23 ? -11.375 3.037 4.754 1 98.06 23 ILE B CA 1
ATOM 1474 C C . ILE B 1 23 ? -11.516 1.882 3.764 1 98.06 23 ILE B C 1
ATOM 1476 O O . ILE B 1 23 ? -11.711 2.102 2.566 1 98.06 23 ILE B O 1
ATOM 1480 N N . THR B 1 24 ? -11.445 0.611 4.219 1 98.19 24 THR B N 1
ATOM 1481 C CA . THR B 1 24 ? -11.414 -0.525 3.303 1 98.19 24 THR B CA 1
ATOM 1482 C C . THR B 1 24 ? -12.719 -0.634 2.529 1 98.19 24 THR B C 1
ATOM 1484 O O . THR B 1 24 ? -12.734 -1.074 1.379 1 98.19 24 THR B O 1
ATOM 1487 N N . THR B 1 25 ? -13.82 -0.173 3.131 1 98.06 25 THR B N 1
ATOM 1488 C CA . THR B 1 25 ? -15.094 -0.215 2.426 1 98.06 25 THR B CA 1
ATOM 1489 C C . THR B 1 25 ? -15.086 0.741 1.237 1 98.06 25 THR B C 1
ATOM 1491 O O . THR B 1 25 ? -15.68 0.449 0.195 1 98.06 25 THR B O 1
ATOM 1494 N N . LEU B 1 26 ? -14.461 1.867 1.397 1 98.62 26 LEU B N 1
ATOM 1495 C CA . LEU B 1 26 ? -14.289 2.773 0.268 1 98.62 26 LEU B CA 1
ATOM 1496 C C . LEU B 1 26 ? -13.406 2.146 -0.805 1 98.62 26 LEU B C 1
ATOM 1498 O O . LEU B 1 26 ? -13.727 2.209 -1.994 1 98.62 26 LEU B O 1
ATOM 1502 N N . LEU B 1 27 ? -12.273 1.511 -0.435 1 98.75 27 LEU B N 1
ATOM 1503 C CA . LEU B 1 27 ? -11.32 0.912 -1.362 1 98.75 27 LEU B CA 1
ATOM 1504 C C . LEU B 1 27 ? -11.977 -0.189 -2.186 1 98.75 27 LEU B C 1
ATOM 1506 O O . LEU B 1 27 ? -11.648 -0.373 -3.359 1 98.75 27 LEU B O 1
ATOM 1510 N N . GLN B 1 28 ? -12.875 -0.89 -1.588 1 98.31 28 GLN B N 1
ATOM 1511 C CA . GLN B 1 28 ? -13.516 -2.049 -2.207 1 98.31 28 GLN B CA 1
ATOM 1512 C C . GLN B 1 28 ? -14.539 -1.621 -3.252 1 98.31 28 GLN B C 1
ATOM 1514 O O . GLN B 1 28 ? -14.93 -2.418 -4.105 1 98.31 28 GLN B O 1
ATOM 1519 N N . ASP B 1 29 ? -15.023 -0.404 -3.115 1 98.38 29 ASP B N 1
ATOM 1520 C CA . ASP B 1 29 ? -15.945 0.174 -4.086 1 98.38 29 ASP B CA 1
ATOM 1521 C C . ASP B 1 29 ? -15.188 0.811 -5.25 1 98.38 29 ASP B C 1
ATOM 1523 O O . ASP B 1 29 ? -14.586 1.876 -5.098 1 98.38 29 ASP B O 1
ATOM 1527 N N . ALA B 1 30 ? -15.289 0.157 -6.43 1 98.56 30 ALA B N 1
ATOM 1528 C CA . ALA B 1 30 ? -14.484 0.538 -7.586 1 98.56 30 ALA B CA 1
ATOM 1529 C C . ALA B 1 30 ? -14.664 2.018 -7.914 1 98.56 30 ALA B C 1
ATOM 1531 O O . ALA B 1 30 ? -13.68 2.746 -8.078 1 98.56 30 ALA B O 1
ATOM 1532 N N . LYS B 1 31 ? -15.844 2.439 -7.98 1 98.56 31 LYS B N 1
ATOM 1533 C CA . LYS B 1 31 ? -16.141 3.824 -8.344 1 98.56 31 LYS B CA 1
ATOM 1534 C C . LYS B 1 31 ? -15.648 4.785 -7.266 1 98.56 31 LYS B C 1
ATOM 1536 O O . LYS B 1 31 ? -15.016 5.797 -7.57 1 98.56 31 LYS B O 1
ATOM 1541 N N . ALA B 1 32 ? -15.914 4.477 -5.996 1 98.81 32 ALA B N 1
ATOM 1542 C CA . ALA B 1 32 ? -15.508 5.336 -4.887 1 98.81 32 ALA B CA 1
ATOM 1543 C C . ALA B 1 32 ? -13.992 5.43 -4.797 1 98.81 32 ALA B C 1
ATOM 1545 O O . ALA B 1 32 ? -13.445 6.516 -4.574 1 98.81 32 ALA B O 1
ATOM 1546 N N . PHE B 1 33 ? -13.383 4.293 -4.973 1 98.88 33 PHE B N 1
ATOM 1547 C CA . PHE B 1 33 ? -11.922 4.262 -4.891 1 98.88 33 PHE B CA 1
ATOM 1548 C C . PHE B 1 33 ? -11.305 5.148 -5.965 1 98.88 33 PHE B C 1
ATOM 1550 O O . PHE B 1 33 ? -10.5 6.031 -5.656 1 98.88 33 PHE B O 1
ATOM 1557 N N . LYS B 1 34 ? -11.695 4.969 -7.188 1 98.88 34 LYS B N 1
ATOM 1558 C CA . LYS B 1 34 ? -11.164 5.746 -8.305 1 98.88 34 LYS B CA 1
ATOM 1559 C C . LYS B 1 34 ? -11.43 7.234 -8.117 1 98.88 34 LYS B C 1
ATOM 1561 O O . LYS B 1 34 ? -10.523 8.055 -8.273 1 98.88 34 LYS B O 1
ATOM 1566 N N . GLN B 1 35 ? -12.609 7.562 -7.715 1 98.88 35 GLN B N 1
ATOM 1567 C CA . GLN B 1 35 ? -12.977 8.969 -7.57 1 98.88 35 GLN B CA 1
ATOM 1568 C C . GLN B 1 35 ? -12.266 9.609 -6.383 1 98.88 35 GLN B C 1
ATOM 1570 O O . GLN B 1 35 ? -11.93 10.789 -6.422 1 98.88 35 GLN B O 1
ATOM 1575 N N . ALA B 1 36 ? -12.07 8.828 -5.312 1 98.88 36 ALA B N 1
ATOM 1576 C CA . ALA B 1 36 ? -11.344 9.359 -4.164 1 98.88 36 ALA B CA 1
ATOM 1577 C C . ALA B 1 36 ? -9.906 9.695 -4.535 1 98.88 36 ALA B C 1
ATOM 1579 O O . ALA B 1 36 ? -9.398 10.766 -4.184 1 98.88 36 ALA B O 1
ATOM 1580 N N . VAL B 1 37 ? -9.25 8.805 -5.262 1 98.88 37 VAL B N 1
ATOM 1581 C CA . VAL B 1 37 ? -7.879 9.047 -5.703 1 98.88 37 VAL B CA 1
ATOM 1582 C C . VAL B 1 37 ? -7.836 10.273 -6.605 1 98.88 37 VAL B C 1
ATOM 1584 O O . VAL B 1 37 ? -6.996 11.156 -6.418 1 98.88 37 VAL B O 1
ATOM 1587 N N . ASP B 1 38 ? -8.781 10.336 -7.547 1 98.88 38 ASP B N 1
ATOM 1588 C CA . ASP B 1 38 ? -8.844 11.484 -8.445 1 98.88 38 ASP B CA 1
ATOM 1589 C C . ASP B 1 38 ? -9.039 12.781 -7.664 1 98.88 38 ASP B C 1
ATOM 1591 O O . ASP B 1 38 ? -8.414 13.797 -7.973 1 98.88 38 ASP B O 1
ATOM 1595 N N . ALA B 1 39 ? -9.922 12.734 -6.688 1 98.88 39 ALA B N 1
ATOM 1596 C CA . ALA B 1 39 ? -10.203 13.922 -5.879 1 98.88 39 ALA B CA 1
ATOM 1597 C C . ALA B 1 39 ? -8.977 14.352 -5.086 1 98.88 39 ALA B C 1
ATOM 1599 O O . ALA B 1 39 ? -8.672 15.547 -4.992 1 98.88 39 ALA B O 1
ATOM 1600 N N . MET B 1 40 ? -8.273 13.414 -4.516 1 98.88 40 MET B N 1
ATOM 1601 C CA . MET B 1 40 ? -7.066 13.727 -3.762 1 98.88 40 MET B CA 1
ATOM 1602 C C . MET B 1 40 ? -5.992 14.312 -4.672 1 98.88 40 MET B C 1
ATOM 1604 O O . MET B 1 40 ? -5.301 15.258 -4.293 1 98.88 40 MET B O 1
ATOM 1608 N N . VAL B 1 41 ? -5.852 13.734 -5.855 1 98.88 41 VAL B N 1
ATOM 1609 C CA . VAL B 1 41 ? -4.93 14.289 -6.84 1 98.88 41 VAL B CA 1
ATOM 1610 C C . VAL B 1 41 ? -5.312 15.734 -7.152 1 98.88 41 VAL B C 1
ATOM 1612 O O . VAL B 1 41 ? -4.449 16.609 -7.219 1 98.88 41 VAL B O 1
ATOM 1615 N N . GLY B 1 42 ? -6.629 15.938 -7.324 1 98.81 42 GLY B N 1
ATOM 1616 C CA . GLY B 1 42 ? -7.125 17.281 -7.574 1 98.81 42 GLY B CA 1
ATOM 1617 C C . GLY B 1 42 ? -6.789 18.266 -6.465 1 98.81 42 GLY B C 1
ATOM 1618 O O . GLY B 1 42 ? -6.438 19.406 -6.73 1 98.81 42 GLY B O 1
ATOM 1619 N N . LEU B 1 43 ? -6.848 17.844 -5.219 1 98.56 43 LEU B N 1
ATOM 1620 C CA . LEU B 1 43 ? -6.535 18.688 -4.066 1 98.56 43 LEU B CA 1
ATOM 1621 C C . LEU B 1 43 ? -5.062 19.078 -4.07 1 98.56 43 LEU B C 1
ATOM 1623 O O . LEU B 1 43 ? -4.691 20.094 -3.471 1 98.56 43 LEU B O 1
ATOM 1627 N N . CYS B 1 44 ? -4.219 18.281 -4.719 1 98.69 44 CYS B N 1
ATOM 1628 C CA . CYS B 1 44 ? -2.773 18.484 -4.66 1 98.69 44 CYS B CA 1
ATOM 1629 C C . CYS B 1 44 ? -2.258 19.125 -5.941 1 98.69 44 CYS B C 1
ATOM 1631 O O . CYS B 1 44 ? -1.048 19.234 -6.145 1 98.69 44 CYS B O 1
ATOM 1633 N N . LYS B 1 45 ? -3.146 19.578 -6.809 1 97.69 45 LYS B N 1
ATOM 1634 C CA . LYS B 1 45 ? -2.807 20.016 -8.164 1 97.69 45 LYS B CA 1
ATOM 1635 C C . LYS B 1 45 ? -1.878 21.219 -8.133 1 97.69 45 LYS B C 1
ATOM 1637 O O . LYS B 1 45 ? -1.076 21.422 -9.055 1 97.69 45 LYS B O 1
ATOM 1642 N N . ASP B 1 46 ? -1.896 22.031 -7.082 1 97.75 46 ASP B N 1
ATOM 1643 C CA . ASP B 1 46 ? -1.138 23.281 -7.039 1 97.75 46 ASP B CA 1
ATOM 1644 C C . ASP B 1 46 ? 0.209 23.078 -6.348 1 97.75 46 ASP B C 1
ATOM 1646 O O . ASP B 1 46 ? 1.018 24 -6.273 1 97.75 46 ASP B O 1
ATOM 1650 N N . PHE B 1 47 ? 0.442 21.891 -5.789 1 98.44 47 PHE B N 1
ATOM 1651 C CA . PHE B 1 47 ? 1.739 21.609 -5.184 1 98.44 47 PHE B CA 1
ATOM 1652 C C . PHE B 1 47 ? 2.773 21.281 -6.254 1 98.44 47 PHE B C 1
ATOM 1654 O O . PHE B 1 47 ? 2.475 20.562 -7.215 1 98.44 47 PHE B O 1
ATOM 1661 N N . ASP B 1 48 ? 3.912 21.859 -6.172 1 98.38 48 ASP B N 1
ATOM 1662 C CA . ASP B 1 48 ? 5.047 21.484 -7.008 1 98.38 48 ASP B CA 1
ATOM 1663 C C . ASP B 1 48 ? 5.758 20.25 -6.445 1 98.38 48 ASP B C 1
ATOM 1665 O O . ASP B 1 48 ? 6.625 20.375 -5.578 1 98.38 48 ASP B O 1
ATOM 1669 N N . VAL B 1 49 ? 5.473 19.094 -6.969 1 98.81 49 VAL B N 1
ATOM 1670 C CA . VAL B 1 49 ? 5.867 17.828 -6.371 1 98.81 49 VAL B CA 1
ATOM 1671 C C . VAL B 1 49 ? 6.902 17.141 -7.258 1 98.81 49 VAL B C 1
ATOM 1673 O O . VAL B 1 49 ? 6.695 16.984 -8.461 1 98.81 49 VAL B O 1
ATOM 1676 N N . ASP B 1 50 ? 7.984 16.734 -6.664 1 98.81 50 ASP B N 1
ATOM 1677 C CA . ASP B 1 50 ? 8.969 15.898 -7.355 1 98.81 50 ASP B CA 1
ATOM 1678 C C . ASP B 1 50 ? 8.711 14.422 -7.098 1 98.81 50 ASP B C 1
ATOM 1680 O O . ASP B 1 50 ? 8.891 13.586 -7.992 1 98.81 50 ASP B O 1
ATOM 1684 N N . VAL B 1 51 ? 8.297 14.125 -5.852 1 98.88 51 VAL B N 1
ATOM 1685 C CA . VAL B 1 51 ? 8.133 12.727 -5.465 1 98.88 51 VAL B CA 1
ATOM 1686 C C . VAL B 1 51 ? 7.062 12.617 -4.375 1 98.88 51 VAL B C 1
ATOM 1688 O O . VAL B 1 51 ? 6.812 13.578 -3.643 1 98.88 51 VAL B O 1
ATOM 1691 N N . ILE B 1 52 ? 6.398 11.547 -4.297 1 98.94 52 ILE B N 1
ATOM 1692 C CA . ILE B 1 52 ? 5.398 11.273 -3.271 1 98.94 52 ILE B CA 1
ATOM 1693 C C . ILE B 1 52 ? 5.965 10.281 -2.254 1 98.94 52 ILE B C 1
ATOM 1695 O O . ILE B 1 52 ? 6.523 9.25 -2.629 1 98.94 52 ILE B O 1
ATOM 1699 N N . ALA B 1 53 ? 5.922 10.602 -0.994 1 98.94 53 ALA B N 1
ATOM 1700 C CA . ALA B 1 53 ? 6.301 9.711 0.101 1 98.94 53 ALA B CA 1
ATOM 1701 C C . ALA B 1 53 ? 5.074 9.281 0.904 1 98.94 53 ALA B C 1
ATOM 1703 O O . ALA B 1 53 ? 4.164 10.078 1.137 1 98.94 53 ALA B O 1
ATOM 1704 N N . CYS B 1 54 ? 5.051 8.023 1.277 1 98.62 54 CYS B N 1
ATOM 1705 C CA . CYS B 1 54 ? 3.914 7.566 2.068 1 98.62 54 CYS B CA 1
ATOM 1706 C C . CYS B 1 54 ? 4.34 6.504 3.076 1 98.62 54 CYS B C 1
ATOM 1708 O O . CYS B 1 54 ? 5.172 5.648 2.768 1 98.62 54 CYS B O 1
ATOM 1710 N N . PRO B 1 55 ? 3.852 6.582 4.285 1 98 55 PRO B N 1
ATOM 1711 C CA . PRO B 1 55 ? 4.168 5.59 5.316 1 98 55 PRO B CA 1
ATOM 1712 C C . PRO B 1 55 ? 3.377 4.297 5.148 1 98 55 PRO B C 1
ATOM 1714 O O . PRO B 1 55 ? 2.262 4.312 4.625 1 98 55 PRO B O 1
ATOM 1717 N N . GLU B 1 56 ? 3.941 3.172 5.512 1 97.06 56 GLU B N 1
ATOM 1718 C CA . GLU B 1 56 ? 3.271 1.875 5.5 1 97.06 56 GLU B CA 1
ATOM 1719 C C . GLU B 1 56 ? 2.189 1.803 6.578 1 97.06 56 GLU B C 1
ATOM 1721 O O . GLU B 1 56 ? 2.314 2.426 7.633 1 97.06 56 GLU B O 1
ATOM 1726 N N . ALA B 1 57 ? 1.221 1.019 6.379 1 95.94 57 ALA B N 1
ATOM 1727 C CA . ALA B 1 57 ? 0.928 0.288 5.148 1 95.94 57 ALA B CA 1
ATOM 1728 C C . ALA B 1 57 ? -0.141 1.004 4.328 1 95.94 57 ALA B C 1
ATOM 1730 O O . ALA B 1 57 ? -0.076 1.026 3.096 1 95.94 57 ALA B O 1
ATOM 1731 N N . ARG B 1 58 ? -1.113 1.693 5.156 1 97.31 58 ARG B N 1
ATOM 1732 C CA . ARG B 1 58 ? -2.307 2.186 4.473 1 97.31 58 ARG B CA 1
ATOM 1733 C C . ARG B 1 58 ? -2 3.451 3.682 1 97.31 58 ARG B C 1
ATOM 1735 O O . ARG B 1 58 ? -2.732 3.801 2.754 1 97.31 58 ARG B O 1
ATOM 1742 N N . GLY B 1 59 ? -0.911 4.066 4 1 98.31 59 GLY B N 1
ATOM 1743 C CA . GLY B 1 59 ? -0.466 5.145 3.135 1 98.31 59 GLY B CA 1
ATOM 1744 C C . GLY B 1 59 ? -0.184 4.691 1.714 1 98.31 59 GLY B C 1
ATOM 1745 O O . GLY B 1 59 ? -0.334 5.465 0.768 1 98.31 59 GLY B O 1
ATOM 1746 N N . PHE B 1 60 ? 0.224 3.416 1.577 1 98.81 60 PHE B N 1
ATOM 1747 C CA . PHE B 1 60 ? 0.577 2.863 0.274 1 98.81 60 PHE B CA 1
ATOM 1748 C C . PHE B 1 60 ? -0.644 2.795 -0.634 1 98.81 60 PHE B C 1
ATOM 1750 O O . PHE B 1 60 ? -0.541 3.029 -1.841 1 98.81 60 PHE B O 1
ATOM 1757 N N . VAL B 1 61 ? -1.8 2.523 -0.07 1 98.75 61 VAL B N 1
ATOM 1758 C CA . VAL B 1 61 ? -2.973 2.203 -0.878 1 98.75 61 VAL B CA 1
ATOM 1759 C C . VAL B 1 61 ? -3.541 3.48 -1.492 1 98.75 61 VAL B C 1
ATOM 1761 O O . VAL B 1 61 ? -4.379 3.424 -2.396 1 98.75 61 VAL B O 1
ATOM 1764 N N . LEU B 1 62 ? -3.094 4.656 -0.959 1 98.88 62 LEU B N 1
ATOM 1765 C CA . LEU B 1 62 ? -3.486 5.93 -1.556 1 98.88 62 LEU B CA 1
ATOM 1766 C C . LEU B 1 62 ? -2.309 6.578 -2.275 1 98.88 62 LEU B C 1
ATOM 1768 O O . LEU B 1 62 ? -2.453 7.055 -3.404 1 98.88 62 LEU B O 1
ATOM 1772 N N . GLY B 1 63 ? -1.134 6.543 -1.611 1 98.88 63 GLY B N 1
ATOM 1773 C CA . GLY B 1 63 ? 0.048 7.184 -2.164 1 98.88 63 GLY B CA 1
ATOM 1774 C C . GLY B 1 63 ? 0.476 6.598 -3.496 1 98.88 63 GLY B C 1
ATOM 1775 O O . GLY B 1 63 ? 0.863 7.332 -4.41 1 98.88 63 GLY B O 1
ATOM 1776 N N . ALA B 1 64 ? 0.384 5.289 -3.654 1 98.94 64 ALA B N 1
ATOM 1777 C CA . ALA B 1 64 ? 0.847 4.625 -4.871 1 98.94 64 ALA B CA 1
ATOM 1778 C C . ALA B 1 64 ? -0.04 4.977 -6.059 1 98.94 64 ALA B C 1
ATOM 1780 O O . ALA B 1 64 ? 0.456 5.391 -7.109 1 98.94 64 ALA B O 1
ATOM 1781 N N . PRO B 1 65 ? -1.37 4.863 -5.945 1 98.94 65 PRO B N 1
ATOM 1782 C CA . PRO B 1 65 ? -2.199 5.273 -7.082 1 98.94 65 PRO B CA 1
ATOM 1783 C C . PRO B 1 65 ? -2.084 6.766 -7.387 1 98.94 65 PRO B C 1
ATOM 1785 O O . PRO B 1 65 ? -2.188 7.168 -8.547 1 98.94 65 PRO B O 1
ATOM 1788 N N . MET B 1 66 ? -1.882 7.609 -6.355 1 98.94 66 MET B N 1
ATOM 1789 C CA . MET B 1 66 ? -1.677 9.031 -6.613 1 98.94 66 MET B CA 1
ATOM 1790 C C . MET B 1 66 ? -0.379 9.266 -7.383 1 98.94 66 MET B C 1
ATOM 1792 O O . MET B 1 66 ? -0.343 10.055 -8.32 1 98.94 66 MET B O 1
ATOM 1796 N N . ALA B 1 67 ? 0.7 8.594 -6.945 1 98.94 67 ALA B N 1
ATOM 1797 C CA . ALA B 1 67 ? 1.975 8.711 -7.648 1 98.94 67 ALA B CA 1
ATOM 1798 C C . ALA B 1 67 ? 1.834 8.289 -9.109 1 98.94 67 ALA B C 1
ATOM 1800 O O . ALA B 1 67 ? 2.33 8.977 -10.008 1 98.94 67 ALA B O 1
ATOM 1801 N N . TYR B 1 68 ? 1.113 7.203 -9.336 1 98.94 68 TYR B N 1
ATOM 1802 C CA . TYR B 1 68 ? 0.832 6.711 -10.68 1 98.94 68 TYR B CA 1
ATOM 1803 C C . TYR B 1 68 ? 0.059 7.746 -11.484 1 98.94 68 TYR B C 1
ATOM 1805 O O . TYR B 1 68 ? 0.443 8.078 -12.609 1 98.94 68 TYR B O 1
ATOM 1813 N N . ALA B 1 69 ? -0.999 8.281 -10.922 1 98.88 69 ALA B N 1
ATOM 1814 C CA . ALA B 1 69 ? -1.881 9.227 -11.602 1 98.88 69 ALA B CA 1
ATOM 1815 C C . ALA B 1 69 ? -1.148 10.523 -11.922 1 98.88 69 ALA B C 1
ATOM 1817 O O . ALA B 1 69 ? -1.375 11.133 -12.969 1 98.88 69 ALA B O 1
ATOM 1818 N N . MET B 1 70 ? -0.23 10.922 -11.023 1 98.81 70 MET B N 1
ATOM 1819 C CA . MET B 1 70 ? 0.465 12.203 -11.141 1 98.81 70 MET B CA 1
ATOM 1820 C C . MET B 1 70 ? 1.748 12.047 -11.953 1 98.81 70 MET B C 1
ATOM 1822 O O . MET B 1 70 ? 2.4 13.039 -12.289 1 98.81 70 MET B O 1
ATOM 1826 N N . GLY B 1 71 ? 2.078 10.82 -12.258 1 98.62 71 GLY B N 1
ATOM 1827 C CA . GLY B 1 71 ? 3.34 10.586 -12.938 1 98.62 71 GLY B CA 1
ATOM 1828 C C . GLY B 1 71 ? 4.551 10.945 -12.102 1 98.62 71 GLY B C 1
ATOM 1829 O O . GLY B 1 71 ? 5.461 11.633 -12.57 1 98.62 71 GLY B O 1
ATOM 1830 N N . LYS B 1 72 ? 4.551 10.555 -10.859 1 98.88 72 LYS B N 1
ATOM 1831 C CA . LYS B 1 72 ? 5.629 10.844 -9.922 1 98.88 72 LYS B CA 1
ATOM 1832 C C . LYS B 1 72 ? 6.215 9.555 -9.352 1 98.88 72 LYS B C 1
ATOM 1834 O O . LYS B 1 72 ? 5.582 8.492 -9.406 1 98.88 72 LYS B O 1
ATOM 1839 N N . GLY B 1 73 ? 7.465 9.609 -8.859 1 98.75 73 GLY B N 1
ATOM 1840 C CA . GLY B 1 73 ? 8.047 8.5 -8.117 1 98.75 73 GLY B CA 1
ATOM 1841 C C . GLY B 1 73 ? 7.434 8.312 -6.746 1 98.75 73 GLY B C 1
ATOM 1842 O O . GLY B 1 73 ? 6.773 9.211 -6.223 1 98.75 73 GLY B O 1
ATOM 1843 N N . LEU B 1 74 ? 7.602 7.137 -6.246 1 98.94 74 LEU B N 1
ATOM 1844 C CA . LEU B 1 74 ? 7.035 6.75 -4.957 1 98.94 74 LEU B CA 1
ATOM 1845 C C . LEU B 1 74 ? 8.133 6.359 -3.977 1 98.94 74 LEU B C 1
ATOM 1847 O O . LEU B 1 74 ? 8.992 5.527 -4.293 1 98.94 74 LEU B O 1
ATOM 1851 N N . VAL B 1 75 ? 8.117 6.973 -2.822 1 98.94 75 VAL B N 1
ATOM 1852 C CA . VAL B 1 75 ? 9.07 6.684 -1.755 1 98.94 75 VAL B CA 1
ATOM 1853 C C . VAL B 1 75 ? 8.336 6.055 -0.568 1 98.94 75 VAL B C 1
ATOM 1855 O O . VAL B 1 75 ? 7.344 6.602 -0.084 1 98.94 75 VAL B O 1
ATOM 1858 N N . LEU B 1 76 ? 8.852 4.977 -0.104 1 98.88 76 LEU B N 1
ATOM 1859 C CA . LEU B 1 76 ? 8.211 4.246 0.988 1 98.88 76 LEU B CA 1
ATOM 1860 C C . LEU B 1 76 ? 8.867 4.586 2.322 1 98.88 76 LEU B C 1
ATOM 1862 O O . LEU B 1 76 ? 10.086 4.48 2.463 1 98.88 76 LEU B O 1
ATOM 1866 N N . LEU B 1 77 ? 8.062 5.043 3.236 1 98.69 77 LEU B N 1
ATOM 1867 C CA . LEU B 1 77 ? 8.477 5.164 4.629 1 98.69 77 LEU B CA 1
ATOM 1868 C C . LEU B 1 77 ? 8.023 3.953 5.438 1 98.69 77 LEU B C 1
ATOM 1870 O O . LEU B 1 77 ? 6.824 3.682 5.539 1 98.69 77 LEU B O 1
ATOM 1874 N N . ARG B 1 78 ? 9.008 3.26 5.973 1 98.12 78 ARG B N 1
ATOM 1875 C CA . ARG B 1 78 ? 8.648 1.981 6.574 1 98.12 78 ARG B CA 1
ATOM 1876 C C . ARG B 1 78 ? 9.227 1.852 7.98 1 98.12 78 ARG B C 1
ATOM 1878 O O . ARG B 1 78 ? 10.102 2.627 8.367 1 98.12 78 ARG B O 1
ATOM 1885 N N . LYS B 1 79 ? 8.641 0.898 8.695 1 95.62 79 LYS B N 1
ATOM 1886 C CA . LYS B 1 79 ? 9.18 0.583 10.016 1 95.62 79 LYS B CA 1
ATOM 1887 C C . LYS B 1 79 ? 10.57 -0.031 9.906 1 95.62 79 LYS B C 1
ATOM 1889 O O . LYS B 1 79 ? 10.945 -0.556 8.852 1 95.62 79 LYS B O 1
ATOM 1894 N N . PRO B 1 80 ? 11.32 0.075 11.016 1 95 80 PRO B N 1
ATOM 1895 C CA . PRO B 1 80 ? 12.672 -0.49 10.992 1 95 80 PRO B CA 1
ATOM 1896 C C . PRO B 1 80 ? 12.688 -1.968 10.609 1 95 80 PRO B C 1
ATOM 1898 O O . PRO B 1 80 ? 11.805 -2.727 11.031 1 95 80 PRO B O 1
ATOM 1901 N N . GLY B 1 81 ? 13.711 -2.289 9.758 1 91.31 81 GLY B N 1
ATOM 1902 C CA . GLY B 1 81 ? 13.906 -3.688 9.406 1 91.31 81 GLY B CA 1
ATOM 1903 C C . GLY B 1 81 ? 13.164 -4.098 8.156 1 91.31 81 GLY B C 1
ATOM 1904 O O . GLY B 1 81 ? 13.344 -5.207 7.648 1 91.31 81 GLY B O 1
ATOM 1905 N N . LYS B 1 82 ? 12.43 -3.174 7.531 1 93.44 82 LYS B N 1
ATOM 1906 C CA . LYS B 1 82 ? 11.594 -3.535 6.395 1 93.44 82 LYS B CA 1
ATOM 1907 C C . LYS B 1 82 ? 12.203 -3.049 5.082 1 93.44 82 LYS B C 1
ATOM 1909 O O . LYS B 1 82 ? 11.711 -3.375 4 1 93.44 82 LYS B O 1
ATOM 1914 N N . LEU B 1 83 ? 13.219 -2.271 5.145 1 95.12 83 LEU B N 1
ATOM 1915 C CA . LEU B 1 83 ? 13.914 -1.784 3.959 1 95.12 83 LEU B CA 1
ATOM 1916 C C . LEU B 1 83 ? 15.281 -2.451 3.82 1 95.12 83 LEU B C 1
ATOM 1918 O O . LEU B 1 83 ? 16.047 -2.506 4.781 1 95.12 83 LEU B O 1
ATOM 1922 N N . PRO B 1 84 ? 15.516 -2.873 2.617 1 93.44 84 PRO B N 1
ATOM 1923 C CA . PRO B 1 84 ? 16.844 -3.459 2.381 1 93.44 84 PRO B CA 1
ATOM 1924 C C . PRO B 1 84 ? 17.922 -2.404 2.16 1 93.44 84 PRO B C 1
ATOM 1926 O O . PRO B 1 84 ? 17.656 -1.351 1.576 1 93.44 84 PRO B O 1
ATOM 1929 N N . GLY B 1 85 ? 19.078 -2.709 2.643 1 92.75 85 GLY B N 1
ATOM 1930 C CA . GLY B 1 85 ? 20.188 -1.785 2.408 1 92.75 85 GLY B CA 1
ATOM 1931 C C . GLY B 1 85 ? 20.234 -0.66 3.424 1 92.75 85 GLY B C 1
ATOM 1932 O O . GLY B 1 85 ? 19.766 -0.809 4.551 1 92.75 85 GLY B O 1
ATOM 1933 N N . LYS B 1 86 ? 20.844 0.477 3.027 1 94.88 86 LYS B N 1
ATOM 1934 C CA . LYS B 1 86 ? 21.031 1.611 3.926 1 94.88 86 LYS B CA 1
ATOM 1935 C C . LYS B 1 86 ? 19.781 2.463 4.012 1 94.88 86 LYS B C 1
ATOM 1937 O O . LYS B 1 86 ? 19.141 2.74 2.998 1 94.88 86 LYS B O 1
ATOM 1942 N N . ALA B 1 87 ? 19.453 2.859 5.234 1 97.31 87 ALA B N 1
ATOM 1943 C CA . ALA B 1 87 ? 18.266 3.666 5.473 1 97.31 87 ALA B CA 1
ATOM 1944 C C . ALA B 1 87 ? 18.547 4.781 6.477 1 97.31 87 ALA B C 1
ATOM 1946 O O . ALA B 1 87 ? 19.453 4.668 7.297 1 97.31 87 ALA B O 1
ATOM 1947 N N . VAL B 1 88 ? 17.844 5.879 6.336 1 97.81 88 VAL B N 1
ATOM 1948 C CA . VAL B 1 88 ? 17.781 6.957 7.316 1 97.81 88 VAL B CA 1
ATOM 1949 C C . VAL B 1 88 ? 16.609 6.734 8.266 1 97.81 88 VAL B C 1
ATOM 1951 O O . VAL B 1 88 ? 15.5 6.418 7.832 1 97.81 88 VAL B O 1
ATOM 1954 N N . SER B 1 89 ? 16.859 6.906 9.562 1 97.5 89 SER B N 1
ATOM 1955 C CA . SER B 1 89 ? 15.844 6.594 10.555 1 97.5 89 SER B CA 1
ATOM 1956 C C . SER B 1 89 ? 15.477 7.824 11.375 1 97.5 89 SER B C 1
ATOM 1958 O O . SER B 1 89 ? 16.297 8.727 11.547 1 97.5 89 SER B O 1
ATOM 1960 N N . HIS B 1 90 ? 14.258 7.883 11.773 1 96.56 90 HIS B N 1
ATOM 1961 C CA . HIS B 1 90 ? 13.766 8.852 12.742 1 96.56 90 HIS B CA 1
ATOM 1962 C C . HIS B 1 90 ? 12.883 8.188 13.789 1 96.56 90 HIS B C 1
ATOM 1964 O O . HIS B 1 90 ? 11.945 7.465 13.445 1 96.56 90 HIS B O 1
ATOM 1970 N N . SER B 1 91 ? 13.219 8.453 15.008 1 94.19 91 SER B N 1
ATOM 1971 C CA . SER B 1 91 ? 12.438 7.914 16.125 1 94.19 91 SER B CA 1
ATOM 1972 C C . SER B 1 91 ? 11.523 8.977 16.719 1 94.19 91 SER B C 1
ATOM 1974 O O . SER B 1 91 ? 11.875 10.164 16.734 1 94.19 91 SER B O 1
ATOM 1976 N N . TYR B 1 92 ? 10.328 8.531 17.125 1 87.81 92 TYR B N 1
ATOM 1977 C CA . TYR B 1 92 ? 9.344 9.453 17.703 1 87.81 92 TYR B CA 1
ATOM 1978 C C . TYR B 1 92 ? 8.547 8.781 18.812 1 87.81 92 TYR B C 1
ATOM 1980 O O . TYR B 1 92 ? 8.445 7.551 18.859 1 87.81 92 TYR B O 1
ATOM 1988 N N . GLN B 1 93 ? 8.102 9.539 19.719 1 82.94 93 GLN B N 1
ATOM 1989 C CA . GLN B 1 93 ? 7.379 9.055 20.891 1 82.94 93 GLN B CA 1
ATOM 1990 C C . GLN B 1 93 ? 5.906 8.82 20.562 1 82.94 93 GLN B C 1
ATOM 1992 O O . GLN B 1 93 ? 5.27 9.648 19.906 1 82.94 93 GLN B O 1
ATOM 1997 N N . LEU B 1 94 ? 5.43 7.668 20.891 1 76.62 94 LEU B N 1
ATOM 1998 C CA . LEU B 1 94 ? 4.004 7.367 20.875 1 76.62 94 LEU B CA 1
ATOM 1999 C C . LEU B 1 94 ? 3.428 7.449 22.297 1 76.62 94 LEU B C 1
ATOM 2001 O O . LEU B 1 94 ? 4.148 7.754 23.25 1 76.62 94 LEU B O 1
ATOM 2005 N N . GLU B 1 95 ? 2.062 7.43 22.391 1 69.25 95 GLU B N 1
ATOM 2006 C CA . GLU B 1 95 ? 1.437 7.414 23.703 1 69.25 95 GLU B CA 1
ATOM 2007 C C . GLU B 1 95 ? 2.064 6.352 24.594 1 69.25 95 GLU B C 1
ATOM 2009 O O . GLU B 1 95 ? 2.34 6.605 25.766 1 69.25 95 GLU B O 1
ATOM 2014 N N . TYR B 1 96 ? 2.287 5.125 23.875 1 72.25 96 TYR B N 1
ATOM 2015 C CA . TYR B 1 96 ? 2.922 4.047 24.625 1 72.25 96 TYR B CA 1
ATOM 2016 C C . TYR B 1 96 ? 4.207 3.594 23.938 1 72.25 96 TYR B C 1
ATOM 2018 O O . TYR B 1 96 ? 4.176 2.771 23.031 1 72.25 96 TYR B O 1
ATOM 2026 N N . GLY B 1 97 ? 5.344 4.199 24.25 1 84.25 97 GLY B N 1
ATOM 2027 C CA . GLY B 1 97 ? 6.645 3.73 23.797 1 84.25 97 GLY B CA 1
ATOM 2028 C C . GLY B 1 97 ? 7.195 4.535 22.625 1 84.25 97 GLY B C 1
ATOM 2029 O O . GLY B 1 97 ? 6.781 5.676 22.406 1 84.25 97 GLY B O 1
ATOM 2030 N N . MET B 1 98 ? 8.273 4.02 22.047 1 88 98 MET B N 1
ATOM 2031 C CA . MET B 1 98 ? 8.945 4.668 20.922 1 88 98 MET B CA 1
ATOM 2032 C C . MET B 1 98 ? 8.727 3.891 19.641 1 88 98 MET B C 1
ATOM 2034 O O . MET B 1 98 ? 8.562 2.668 19.656 1 88 98 MET B O 1
ATOM 2038 N N . ASP B 1 99 ? 8.516 4.629 18.641 1 90.88 99 ASP B N 1
ATOM 2039 C CA . ASP B 1 99 ? 8.469 4.031 17.312 1 90.88 99 ASP B CA 1
ATOM 2040 C C . ASP B 1 99 ? 9.43 4.734 16.359 1 90.88 99 ASP B C 1
ATOM 2042 O O . ASP B 1 99 ? 9.992 5.781 16.688 1 90.88 99 ASP B O 1
ATOM 2046 N N . SER B 1 100 ? 9.773 4.059 15.25 1 95.06 100 SER B N 1
ATOM 2047 C CA . SER B 1 100 ? 10.688 4.645 14.281 1 95.06 100 SER B CA 1
ATOM 2048 C C . SER B 1 100 ? 10.18 4.445 12.852 1 95.06 100 SER B C 1
ATOM 2050 O O . SER B 1 100 ? 9.453 3.49 12.578 1 95.06 100 SER B O 1
ATOM 2052 N N . LEU B 1 101 ? 10.477 5.379 12.047 1 97.44 101 LEU B N 1
ATOM 2053 C CA . LEU B 1 101 ? 10.289 5.277 10.609 1 97.44 101 LEU B CA 1
ATOM 2054 C C . LEU B 1 101 ? 11.625 5.344 9.875 1 97.44 101 LEU B C 1
ATOM 2056 O O . LEU B 1 101 ? 12.555 6.016 10.336 1 97.44 101 LEU B O 1
ATOM 2060 N N . GLU B 1 102 ? 11.664 4.668 8.789 1 98.5 102 GLU B N 1
ATOM 2061 C CA . GLU B 1 102 ? 12.867 4.648 7.969 1 98.5 102 GLU B CA 1
ATOM 2062 C C . GLU B 1 102 ? 12.547 4.93 6.508 1 98.5 102 GLU B C 1
ATOM 2064 O O . GLU B 1 102 ? 11.43 4.664 6.051 1 98.5 102 GLU B O 1
ATOM 2069 N N . VAL B 1 103 ? 13.523 5.512 5.816 1 98.69 103 VAL B N 1
ATOM 2070 C CA . VAL B 1 103 ? 13.5 5.707 4.371 1 98.69 103 VAL B CA 1
ATOM 2071 C C . VAL B 1 103 ? 14.859 5.348 3.773 1 98.69 103 VAL B C 1
ATOM 2073 O O . VAL B 1 103 ? 15.891 5.539 4.414 1 98.69 103 VAL B O 1
ATOM 2076 N N . HIS B 1 104 ? 14.828 4.766 2.559 1 98.25 104 HIS B N 1
ATOM 2077 C CA . HIS B 1 104 ? 16.094 4.41 1.928 1 98.25 104 HIS B CA 1
ATOM 2078 C C . HIS B 1 104 ? 16.984 5.637 1.745 1 98.25 104 HIS B C 1
ATOM 2080 O O . HIS B 1 104 ? 16.5 6.699 1.337 1 98.25 104 HIS B O 1
ATOM 2086 N N . GLU B 1 105 ? 18.234 5.422 2.09 1 97.25 105 GLU B N 1
ATOM 2087 C CA . GLU B 1 105 ? 19.188 6.457 1.723 1 97.25 105 GLU B CA 1
ATOM 2088 C C . GLU B 1 105 ? 19.188 6.711 0.218 1 97.25 105 GLU B C 1
ATOM 2090 O O . GLU B 1 105 ? 19.219 5.77 -0.576 1 97.25 105 GLU B O 1
ATOM 2095 N N . GLY B 1 106 ? 18.984 7.965 -0.168 1 97.38 106 GLY B N 1
ATOM 2096 C CA . GLY B 1 106 ? 19.031 8.312 -1.579 1 97.38 106 GLY B CA 1
ATOM 2097 C C . GLY B 1 106 ? 17.656 8.289 -2.236 1 97.38 106 GLY B C 1
ATOM 2098 O O . GLY B 1 106 ? 17.516 8.688 -3.395 1 97.38 106 GLY B O 1
ATOM 2099 N N . ALA B 1 107 ? 16.656 7.824 -1.513 1 98.19 107 ALA B N 1
ATOM 2100 C CA . ALA B 1 107 ? 15.305 7.801 -2.064 1 98.19 107 ALA B CA 1
ATOM 2101 C C . ALA B 1 107 ? 14.773 9.219 -2.256 1 98.19 107 ALA B C 1
ATOM 2103 O O . ALA B 1 107 ? 13.977 9.469 -3.164 1 98.19 107 ALA B O 1
ATOM 2104 N N . ILE B 1 108 ? 15.133 10.062 -1.354 1 98.44 108 ILE B N 1
ATOM 2105 C CA . ILE B 1 108 ? 14.844 11.492 -1.423 1 98.44 108 ILE B CA 1
ATOM 2106 C C . ILE B 1 108 ? 16.156 12.273 -1.511 1 98.44 108 ILE B C 1
ATOM 2108 O O . ILE B 1 108 ? 17.031 12.125 -0.66 1 98.44 108 ILE B O 1
ATOM 2112 N N . LEU B 1 109 ? 16.219 13.008 -2.562 1 97.5 109 LEU B N 1
ATOM 2113 C CA . LEU B 1 109 ? 17.438 13.805 -2.758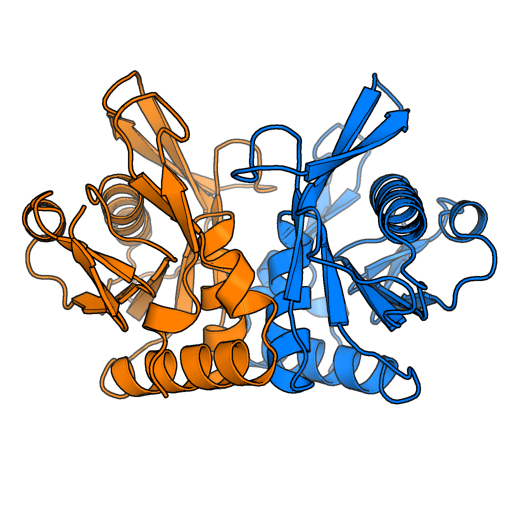 1 97.5 109 LEU B CA 1
ATOM 2114 C C . LEU B 1 109 ? 17.281 15.188 -2.129 1 97.5 109 LEU B C 1
ATOM 2116 O O . LEU B 1 109 ? 16.156 15.68 -1.97 1 97.5 109 LEU B O 1
ATOM 2120 N N . PRO B 1 110 ? 18.453 15.781 -1.753 1 98 110 PRO B N 1
ATOM 2121 C CA . PRO B 1 110 ? 18.375 17.156 -1.255 1 98 110 PRO B CA 1
ATOM 2122 C C . PRO B 1 110 ? 17.641 18.094 -2.221 1 98 110 PRO B C 1
ATOM 2124 O O . PRO B 1 110 ? 17.938 18.094 -3.42 1 98 110 PRO B O 1
ATOM 2127 N N . GLY B 1 111 ? 16.656 18.781 -1.69 1 98.06 111 GLY B N 1
ATOM 2128 C CA . GLY B 1 111 ? 15.914 19.734 -2.5 1 98.06 111 GLY B CA 1
ATOM 2129 C C . GLY B 1 111 ? 14.68 19.141 -3.137 1 98.06 111 GLY B C 1
ATOM 2130 O O . GLY B 1 111 ? 13.852 19.875 -3.697 1 98.06 111 GLY B O 1
ATOM 2131 N N . HIS B 1 112 ? 14.586 17.797 -3.1 1 98.44 112 HIS B N 1
ATOM 2132 C CA . HIS B 1 112 ? 13.383 17.172 -3.625 1 98.44 112 HIS B CA 1
ATOM 2133 C C . HIS B 1 112 ? 12.133 17.719 -2.947 1 98.44 112 HIS B C 1
ATOM 2135 O O . HIS B 1 112 ? 12.07 17.812 -1.718 1 98.44 112 HIS B O 1
ATOM 2141 N N . LYS B 1 113 ? 11.219 18.203 -3.721 1 98.88 113 LYS B N 1
ATOM 2142 C CA . LYS B 1 113 ? 9.898 18.594 -3.227 1 98.88 113 LYS B CA 1
ATOM 2143 C C . LYS B 1 113 ? 8.992 17.375 -3.035 1 98.88 113 LYS B C 1
ATOM 2145 O O . LYS B 1 113 ? 8.617 16.719 -4.008 1 98.88 113 LYS B O 1
ATOM 2150 N N . VAL B 1 114 ? 8.594 17.156 -1.732 1 98.88 114 VAL B N 1
ATOM 2151 C CA . VAL B 1 114 ? 7.957 15.891 -1.37 1 98.88 114 VAL B CA 1
ATOM 2152 C C . VAL B 1 114 ? 6.508 16.141 -0.963 1 98.88 114 VAL B C 1
ATOM 2154 O O . VAL B 1 114 ? 6.23 17 -0.13 1 98.88 114 VAL B O 1
ATOM 2157 N N . LEU B 1 115 ? 5.605 15.492 -1.611 1 98.94 115 LEU B N 1
ATOM 2158 C CA . LEU B 1 115 ? 4.238 15.359 -1.114 1 98.94 115 LEU B CA 1
ATOM 2159 C C . LEU B 1 115 ? 4.105 14.141 -0.212 1 98.94 115 LEU B C 1
ATOM 2161 O O . LEU B 1 115 ? 4.379 13.016 -0.637 1 98.94 115 LEU B O 1
ATOM 2165 N N . LEU B 1 116 ? 3.76 14.344 1.047 1 98.81 116 LEU B N 1
ATOM 2166 C CA . LEU B 1 116 ? 3.541 13.266 2.004 1 98.81 116 LEU B CA 1
ATOM 2167 C C . LEU B 1 116 ? 2.076 12.844 2.023 1 98.81 116 LEU B C 1
ATOM 2169 O O . LEU B 1 116 ? 1.186 13.68 2.186 1 98.81 116 LEU B O 1
ATOM 2173 N N . VAL B 1 117 ? 1.784 11.539 1.815 1 98.88 117 VAL B N 1
ATOM 2174 C CA . VAL B 1 117 ? 0.412 11.055 1.694 1 98.88 117 VAL B CA 1
ATOM 2175 C C . VAL B 1 117 ? 0.164 9.945 2.713 1 98.88 117 VAL B C 1
ATOM 2177 O O . VAL B 1 117 ? 0.976 9.023 2.85 1 98.88 117 VAL B O 1
ATOM 2180 N N . ASP B 1 118 ? -0.881 9.992 3.424 1 98.31 118 ASP B N 1
ATOM 2181 C CA . ASP B 1 118 ? -1.345 8.953 4.336 1 98.31 118 ASP B CA 1
ATOM 2182 C C . ASP B 1 118 ? -2.867 8.844 4.32 1 98.31 118 ASP B C 1
ATOM 2184 O O . ASP B 1 118 ? -3.543 9.633 3.652 1 98.31 118 ASP B O 1
ATOM 2188 N N . ASP B 1 119 ? -3.4 7.832 4.992 1 98.06 119 ASP B N 1
ATOM 2189 C CA . ASP B 1 119 ? -4.836 7.598 4.867 1 98.06 119 ASP B CA 1
ATOM 2190 C C . ASP B 1 119 ? -5.617 8.414 5.895 1 98.06 119 ASP B C 1
ATOM 2192 O O . ASP B 1 119 ? -6.609 9.062 5.555 1 98.06 119 ASP B O 1
ATOM 2196 N N . VAL B 1 120 ? -5.137 8.414 7.191 1 96.81 120 VAL B N 1
ATOM 2197 C CA . VAL B 1 120 ? -5.918 9.07 8.234 1 96.81 120 VAL B CA 1
ATOM 2198 C C . VAL B 1 120 ? -5.012 9.953 9.086 1 96.81 120 VAL B C 1
ATOM 2200 O O . VAL B 1 120 ? -3.982 9.492 9.594 1 96.81 120 VAL B O 1
ATOM 2203 N N . LEU B 1 121 ? -5.371 11.227 9.203 1 95.94 121 LEU B N 1
ATOM 2204 C CA . LEU B 1 121 ? -4.77 12.125 10.18 1 95.94 121 LEU B CA 1
ATOM 2205 C C . LEU B 1 121 ? -5.527 12.078 11.508 1 95.94 121 LEU B C 1
ATOM 2207 O O . LEU B 1 121 ? -6.641 12.594 11.609 1 95.94 121 LEU B O 1
ATOM 2211 N N . ALA B 1 122 ? -4.961 11.492 12.422 1 92.19 122 ALA B N 1
ATOM 2212 C CA . ALA B 1 122 ? -5.539 11.453 13.766 1 92.19 122 ALA B CA 1
ATOM 2213 C C . ALA B 1 122 ? -4.801 12.391 14.711 1 92.19 122 ALA B C 1
ATOM 2215 O O . ALA B 1 122 ? -5.117 13.586 14.789 1 92.19 122 ALA B O 1
ATOM 2216 N N . THR B 1 123 ? -3.742 11.883 15.344 1 88.25 123 THR B N 1
ATOM 2217 C CA . THR B 1 123 ? -2.988 12.727 16.266 1 88.25 123 THR B CA 1
ATOM 2218 C C . THR B 1 123 ? -1.847 13.43 15.539 1 88.25 123 THR B C 1
ATOM 2220 O O . THR B 1 123 ? -1.296 14.414 16.047 1 88.25 123 THR B O 1
ATOM 2223 N N . GLY B 1 124 ? -1.492 12.859 14.461 1 89.81 124 GLY B N 1
ATOM 2224 C CA . GLY B 1 124 ? -0.456 13.477 13.648 1 89.81 124 GLY B CA 1
ATOM 2225 C C . GLY B 1 124 ? 0.933 12.938 13.945 1 89.81 124 GLY B C 1
ATOM 2226 O O . GLY B 1 124 ? 1.917 13.398 13.359 1 89.81 124 GLY B O 1
ATOM 2227 N N . GLY B 1 125 ? 1.06 11.93 14.766 1 88.56 125 GLY B N 1
ATOM 2228 C CA . GLY B 1 125 ? 2.346 11.391 15.172 1 88.56 125 GLY B CA 1
ATOM 2229 C C . GLY B 1 125 ? 3.127 10.789 14.016 1 88.56 125 GLY B C 1
ATOM 2230 O O . GLY B 1 125 ? 4.293 11.125 13.805 1 88.56 125 GLY B O 1
ATOM 2231 N N . THR B 1 126 ? 2.508 9.875 13.227 1 91 126 THR B N 1
ATOM 2232 C CA . THR B 1 126 ? 3.168 9.195 12.109 1 91 126 THR B CA 1
ATOM 2233 C C . THR B 1 126 ? 3.627 10.211 11.062 1 91 126 THR B C 1
ATOM 2235 O O . THR B 1 126 ? 4.773 10.164 10.609 1 91 126 THR B O 1
ATOM 2238 N N . VAL B 1 127 ? 2.787 11.125 10.758 1 93.5 127 VAL B N 1
ATOM 2239 C CA . VAL B 1 127 ? 3.09 12.07 9.68 1 93.5 127 VAL B CA 1
ATOM 2240 C C . VAL B 1 127 ? 4.16 13.055 10.148 1 93.5 127 VAL B C 1
ATOM 2242 O O . VAL B 1 127 ? 5.008 13.477 9.352 1 93.5 127 VAL B O 1
ATOM 2245 N N . ALA B 1 128 ? 4.113 13.445 11.43 1 94.56 128 ALA B N 1
ATOM 2246 C CA . ALA B 1 128 ? 5.176 14.297 11.969 1 94.56 128 ALA B CA 1
ATOM 2247 C C . ALA B 1 128 ? 6.535 13.602 11.852 1 94.56 128 ALA B C 1
ATOM 2249 O O . ALA B 1 128 ? 7.531 14.242 11.5 1 94.56 128 ALA B O 1
ATOM 2250 N N . ALA B 1 129 ? 6.57 12.352 12.18 1 95.31 129 ALA B N 1
ATOM 2251 C CA . ALA B 1 129 ? 7.793 11.57 12.023 1 95.31 129 ALA B CA 1
ATOM 2252 C C . ALA B 1 129 ? 8.234 11.516 10.562 1 95.31 129 ALA B C 1
ATOM 2254 O O . ALA B 1 129 ? 9.43 11.586 10.266 1 95.31 129 ALA B O 1
ATOM 2255 N N . GLY B 1 130 ? 7.277 11.375 9.664 1 97.06 130 GLY B N 1
ATOM 2256 C CA . GLY B 1 130 ? 7.574 11.398 8.242 1 97.06 130 GLY B CA 1
ATOM 2257 C C . GLY B 1 130 ? 8.188 12.711 7.785 1 97.06 130 GLY B C 1
ATOM 2258 O O . GLY B 1 130 ? 9.148 12.719 7.016 1 97.06 130 GLY B O 1
ATOM 2259 N N . VAL B 1 131 ? 7.633 13.805 8.258 1 97.31 131 VAL B N 1
ATOM 2260 C CA . VAL B 1 131 ? 8.141 15.133 7.926 1 97.31 131 VAL B CA 1
ATOM 2261 C C . VAL B 1 131 ? 9.602 15.25 8.367 1 97.31 131 VAL B C 1
ATOM 2263 O O . VAL B 1 131 ? 10.461 15.664 7.586 1 97.31 131 VAL B O 1
ATOM 2266 N N . GLU B 1 132 ? 9.844 14.82 9.602 1 96.75 132 GLU B N 1
ATOM 2267 C CA . GLU B 1 132 ? 11.203 14.906 10.125 1 96.75 132 GLU B CA 1
ATOM 2268 C C . GLU B 1 132 ? 12.156 14.023 9.328 1 96.75 132 GLU B C 1
ATOM 2270 O O . GLU B 1 132 ? 13.297 14.422 9.055 1 96.75 132 GLU B O 1
ATOM 2275 N N . LEU B 1 133 ? 11.727 12.883 9.062 1 97.94 133 LEU B N 1
ATOM 2276 C CA . LEU B 1 133 ? 12.531 11.945 8.281 1 97.94 133 LEU B CA 1
ATOM 2277 C C . LEU B 1 133 ? 12.898 12.539 6.93 1 97.94 133 LEU B C 1
ATOM 2279 O O . LEU B 1 133 ? 14.055 12.469 6.508 1 97.94 133 LEU B O 1
ATOM 2283 N N . ILE B 1 134 ? 11.938 13.148 6.211 1 98.12 134 ILE B N 1
ATOM 2284 C CA . ILE B 1 134 ? 12.148 13.773 4.914 1 98.12 134 ILE B CA 1
ATOM 2285 C C . ILE B 1 134 ? 13.148 14.922 5.051 1 98.12 134 ILE B C 1
ATOM 2287 O O . ILE B 1 134 ? 14.07 15.047 4.246 1 98.12 134 ILE B O 1
ATOM 2291 N N . LYS B 1 135 ? 13.023 15.68 6.082 1 97.5 135 LYS B N 1
ATOM 2292 C CA . LYS B 1 135 ? 13.938 16.781 6.34 1 97.5 135 LYS B CA 1
ATOM 2293 C C . LYS B 1 135 ? 15.367 16.281 6.547 1 97.5 135 LYS B C 1
ATOM 2295 O O . LYS B 1 135 ? 16.312 16.875 6.051 1 97.5 135 LYS B O 1
ATOM 2300 N N . LYS B 1 136 ? 15.492 15.203 7.223 1 97.75 136 LYS B N 1
ATOM 2301 C CA . LYS B 1 136 ? 16.797 14.625 7.508 1 97.75 136 LYS B CA 1
ATOM 2302 C C . LYS B 1 136 ? 17.516 14.211 6.219 1 97.75 136 LYS B C 1
ATOM 2304 O O . LYS B 1 136 ? 18.734 14.172 6.172 1 97.75 136 LYS B O 1
ATOM 2309 N N . THR B 1 137 ? 16.734 13.898 5.25 1 97.62 137 THR B N 1
ATOM 2310 C CA . THR B 1 137 ? 17.312 13.5 3.973 1 97.62 137 THR B CA 1
ATOM 2311 C C . THR B 1 137 ? 17.641 14.727 3.121 1 97.62 137 THR B C 1
ATOM 2313 O O . THR B 1 137 ? 18.234 14.602 2.047 1 97.62 137 THR B O 1
ATOM 2316 N N . GLY B 1 138 ? 17.188 15.898 3.535 1 97.88 138 GLY B N 1
ATOM 2317 C CA . GLY B 1 138 ? 17.375 17.141 2.787 1 97.88 138 GLY B CA 1
ATOM 2318 C C . GLY B 1 138 ? 16.188 17.469 1.893 1 97.88 138 GLY B C 1
ATOM 2319 O O . GLY B 1 138 ? 16.234 18.453 1.15 1 97.88 138 GLY B O 1
ATOM 2320 N N . GLY B 1 139 ? 15.156 16.656 1.94 1 98.44 139 GLY B N 1
ATOM 2321 C CA . GLY B 1 139 ? 13.953 16.938 1.176 1 98.44 139 GLY B CA 1
ATOM 2322 C C . GLY B 1 139 ? 13.117 18.047 1.765 1 98.44 139 GLY B C 1
ATOM 2323 O O . GLY B 1 139 ? 13.32 18.438 2.916 1 98.44 139 GLY B O 1
ATOM 2324 N N . GLU B 1 140 ? 12.219 18.531 0.936 1 98.25 140 GLU B N 1
ATOM 2325 C CA . GLU B 1 140 ? 11.289 19.578 1.333 1 98.25 140 GLU B CA 1
ATOM 2326 C C . GLU B 1 140 ? 9.844 19.078 1.257 1 98.25 140 GLU B C 1
ATOM 2328 O O . GLU B 1 140 ? 9.367 18.719 0.185 1 98.25 140 GLU B O 1
ATOM 2333 N N . VAL B 1 141 ? 9.188 19.141 2.355 1 98.31 141 VAL B N 1
ATOM 2334 C CA . VAL B 1 141 ? 7.766 18.797 2.336 1 98.31 141 VAL B CA 1
ATOM 2335 C C . VAL B 1 141 ? 6.957 19.953 1.769 1 98.31 141 VAL B C 1
ATOM 2337 O O . VAL B 1 141 ? 6.918 21.047 2.359 1 98.31 141 VAL B O 1
ATOM 2340 N N . VAL B 1 142 ? 6.281 19.703 0.672 1 98.62 142 VAL B N 1
ATOM 2341 C CA . VAL B 1 142 ? 5.578 20.797 0.022 1 98.62 142 VAL B CA 1
ATOM 2342 C C . VAL B 1 142 ? 4.086 20.719 0.333 1 98.62 142 VAL B C 1
ATOM 2344 O O . VAL B 1 142 ? 3.344 21.672 0.11 1 98.62 142 VAL B O 1
ATOM 2347 N N . GLY B 1 143 ? 3.672 19.625 0.812 1 98.56 143 GLY B N 1
ATOM 2348 C CA . GLY B 1 143 ? 2.289 19.375 1.189 1 98.56 143 GLY B CA 1
ATOM 2349 C C . GLY B 1 143 ? 2.082 18.016 1.847 1 98.56 143 GLY B C 1
ATOM 2350 O O . GLY B 1 143 ? 2.934 17.141 1.741 1 98.56 143 GLY B O 1
ATOM 2351 N N . ILE B 1 144 ? 0.991 17.906 2.559 1 98.62 144 ILE B N 1
ATOM 2352 C CA . ILE B 1 144 ? 0.567 16.672 3.215 1 98.62 144 ILE B CA 1
ATOM 2353 C C . ILE B 1 144 ? -0.897 16.391 2.885 1 98.62 144 ILE B C 1
ATOM 2355 O O . ILE B 1 144 ? -1.751 17.266 3.02 1 98.62 144 ILE B O 1
ATOM 2359 N N . ALA B 1 145 ? -1.158 15.195 2.375 1 98.75 145 ALA B N 1
ATOM 2360 C CA . ALA B 1 145 ? -2.51 14.859 1.936 1 98.75 145 ALA B CA 1
ATOM 2361 C C . ALA B 1 145 ? -3.035 13.625 2.672 1 98.75 145 ALA B C 1
ATOM 2363 O O . ALA B 1 145 ? -2.299 12.664 2.883 1 98.75 145 ALA B O 1
ATOM 2364 N N . PHE B 1 146 ? -4.273 13.695 3.068 1 98.62 146 PHE B N 1
ATOM 2365 C CA . PHE B 1 146 ? -4.961 12.586 3.727 1 98.62 146 PHE B CA 1
ATOM 2366 C C . PHE B 1 146 ? -6.32 12.336 3.088 1 98.62 146 PHE B C 1
ATOM 2368 O O . PHE B 1 146 ? -6.934 13.258 2.541 1 98.62 146 PHE B O 1
ATOM 2375 N N . LEU B 1 147 ? -6.734 11.039 3.182 1 98.81 147 LEU B N 1
ATOM 2376 C CA . LEU B 1 147 ? -8.117 10.734 2.846 1 98.81 147 LEU B CA 1
ATOM 2377 C C . LEU B 1 147 ? -9.07 11.281 3.906 1 98.81 147 LEU B C 1
ATOM 2379 O O . LEU B 1 147 ? -10.055 11.953 3.578 1 98.81 147 LEU B O 1
ATOM 2383 N N . ILE B 1 148 ? -8.68 11.039 5.176 1 98.44 148 ILE B N 1
ATOM 2384 C CA . ILE B 1 148 ? -9.539 11.438 6.285 1 98.44 148 ILE B CA 1
ATOM 2385 C C . ILE B 1 148 ? -8.727 12.25 7.293 1 98.44 148 ILE B C 1
ATOM 2387 O O . ILE B 1 148 ? -7.594 11.891 7.617 1 98.44 148 ILE B O 1
ATOM 2391 N N . GLU B 1 149 ? -9.266 13.297 7.766 1 97.62 149 GLU B N 1
ATOM 2392 C CA . GLU B 1 149 ? -8.828 13.992 8.969 1 97.62 149 GLU B CA 1
ATOM 2393 C C . GLU B 1 149 ? -9.836 13.828 10.102 1 97.62 149 GLU B C 1
ATOM 2395 O O . GLU B 1 149 ? -11.016 14.117 9.938 1 97.62 149 GLU B O 1
ATOM 2400 N N . LEU B 1 150 ? -9.336 13.258 11.203 1 95.81 150 LEU B N 1
ATOM 2401 C CA . LEU B 1 150 ? -10.164 13.195 12.398 1 95.81 150 LEU B CA 1
ATOM 2402 C C . LEU B 1 150 ? -10.055 14.492 13.203 1 95.81 150 LEU B C 1
ATOM 2404 O O . LEU B 1 150 ? -8.977 14.828 13.703 1 95.81 150 LEU B O 1
ATOM 2408 N N . LEU B 1 151 ? -11.156 15.18 13.344 1 94.44 151 LEU B N 1
ATOM 2409 C CA . LEU B 1 151 ? -11.195 16.469 14.023 1 94.44 151 LEU B CA 1
ATOM 2410 C C . LEU B 1 151 ? -11.203 16.281 15.539 1 94.44 151 LEU B C 1
ATOM 2412 O O . LEU B 1 151 ? -11.633 15.234 16.031 1 94.44 151 LEU B O 1
ATOM 2416 N N . GLY B 1 152 ? -10.641 17.234 16.234 1 91.06 152 GLY B N 1
ATOM 2417 C CA . GLY B 1 152 ? -10.688 17.219 17.688 1 91.06 152 GLY B CA 1
ATOM 2418 C C . GLY B 1 152 ? -9.422 16.672 18.328 1 91.06 152 GLY B C 1
ATOM 2419 O O . GLY B 1 152 ? -9.328 16.562 19.547 1 91.06 152 GLY B O 1
ATOM 2420 N N . LEU B 1 153 ? -8.469 16.344 17.547 1 89.94 153 LEU B N 1
ATOM 2421 C CA . LEU B 1 153 ? -7.254 15.758 18.094 1 89.94 153 LEU B CA 1
ATOM 2422 C C . LEU B 1 153 ? -6.066 16.703 17.922 1 89.94 153 LEU B C 1
ATOM 2424 O O . LEU B 1 153 ? -4.93 16.344 18.234 1 89.94 153 LEU B O 1
ATOM 2428 N N . ASN B 1 154 ? -6.27 17.844 17.344 1 89.38 154 ASN B N 1
ATOM 2429 C CA . ASN B 1 154 ? -5.293 18.922 17.219 1 89.38 154 ASN B CA 1
ATOM 2430 C C . ASN B 1 154 ? -4.051 18.469 16.453 1 89.38 154 ASN B C 1
ATOM 2432 O O . ASN B 1 154 ? -2.93 18.844 16.812 1 89.38 154 ASN B O 1
ATOM 2436 N N . ALA B 1 155 ? -4.289 17.594 15.516 1 89.25 155 ALA B N 1
ATOM 2437 C CA . ALA B 1 155 ? -3.188 17 14.766 1 89.25 155 ALA B CA 1
ATOM 2438 C C . ALA B 1 155 ? -2.41 18.062 14 1 89.25 155 ALA B C 1
ATOM 2440 O O . ALA B 1 155 ? -1.182 18 13.906 1 89.25 155 ALA B O 1
ATOM 2441 N N . ARG B 1 156 ? -3.055 19.078 13.461 1 90.94 156 ARG B N 1
ATOM 2442 C CA . ARG B 1 156 ? -2.424 20.094 12.633 1 90.94 156 ARG B CA 1
ATOM 2443 C C . ARG B 1 156 ? -1.451 20.938 13.453 1 90.94 156 ARG B C 1
ATOM 2445 O O . ARG B 1 156 ? -0.5 21.5 12.906 1 90.94 156 ARG B O 1
ATOM 2452 N N . ASP B 1 157 ? -1.668 20.984 14.758 1 89.38 157 ASP B N 1
ATOM 2453 C CA . ASP B 1 157 ? -0.756 21.719 15.641 1 89.38 157 ASP B CA 1
ATOM 2454 C C . ASP B 1 157 ? 0.636 21.094 15.625 1 89.38 157 ASP B C 1
ATOM 2456 O O . ASP B 1 157 ? 1.638 21.781 15.805 1 89.38 157 ASP B O 1
ATOM 2460 N N . LYS B 1 158 ? 0.649 19.828 15.352 1 86.06 158 LYS B N 1
ATOM 2461 C CA . LYS B 1 158 ? 1.914 19.094 15.344 1 86.06 158 LYS B CA 1
ATOM 2462 C C . LYS B 1 158 ? 2.631 19.234 14.008 1 86.06 158 LYS B C 1
ATOM 2464 O O . LYS B 1 158 ? 3.834 18.984 13.906 1 86.06 158 LYS B O 1
ATOM 2469 N N . LEU B 1 159 ? 1.902 19.562 12.992 1 90.44 159 LEU B N 1
ATOM 2470 C CA . LEU B 1 159 ? 2.459 19.562 11.648 1 90.44 159 LEU B CA 1
ATOM 2471 C C . LEU B 1 159 ? 2.973 20.953 11.281 1 90.44 159 LEU B C 1
ATOM 2473 O O . LEU B 1 159 ? 3.684 21.125 10.289 1 90.44 159 LEU B O 1
ATOM 2477 N N . GLY B 1 160 ? 2.764 21.875 12.18 1 85.69 160 GLY B N 1
ATOM 2478 C CA . GLY B 1 160 ? 3.258 23.219 11.953 1 85.69 160 GLY B CA 1
ATOM 2479 C C . GLY B 1 160 ? 2.588 23.906 10.781 1 85.69 160 GLY B C 1
ATOM 2480 O O . GLY B 1 160 ? 1.359 23.906 10.672 1 85.69 160 GLY B O 1
ATOM 2481 N N . ASN B 1 161 ? 3.457 24.531 9.867 1 90.62 161 ASN B N 1
ATOM 2482 C CA . ASN B 1 161 ? 2.912 25.406 8.828 1 90.62 161 ASN B CA 1
ATOM 2483 C C . ASN B 1 161 ? 2.863 24.703 7.477 1 90.62 161 ASN B C 1
ATOM 2485 O O . ASN B 1 161 ? 2.729 25.359 6.441 1 90.62 161 ASN B O 1
ATOM 2489 N N . TYR B 1 162 ? 2.945 23.422 7.488 1 95.31 162 TYR B N 1
ATOM 2490 C CA . TYR B 1 162 ? 2.869 22.734 6.203 1 95.31 162 TYR B CA 1
ATOM 2491 C C . TYR B 1 162 ? 1.443 22.75 5.664 1 95.31 162 TYR B C 1
ATOM 2493 O O . TYR B 1 162 ? 0.482 22.625 6.426 1 95.31 162 TYR B O 1
ATOM 2501 N N . PRO B 1 163 ? 1.308 22.953 4.328 1 97.19 163 PRO B N 1
ATOM 2502 C CA . PRO B 1 163 ? -0.032 22.797 3.756 1 97.19 163 PRO B CA 1
ATOM 2503 C C . PRO B 1 163 ? -0.594 21.391 3.928 1 97.19 163 PRO B C 1
ATOM 2505 O O . PRO B 1 163 ? 0.062 20.406 3.562 1 97.19 163 PRO B O 1
ATOM 2508 N N . VAL B 1 164 ? -1.745 21.312 4.531 1 97.69 164 VAL B N 1
ATOM 2509 C CA . VAL B 1 164 ? -2.416 20.031 4.738 1 97.69 164 VAL B CA 1
ATOM 2510 C C . VAL B 1 164 ? -3.758 20.016 4.008 1 97.69 164 VAL B C 1
ATOM 2512 O O . VAL B 1 164 ? -4.566 20.938 4.176 1 97.69 164 VAL B O 1
ATOM 2515 N N . VAL B 1 165 ? -3.957 19.031 3.168 1 98.19 165 VAL B N 1
ATOM 2516 C CA . VAL B 1 165 ? -5.242 18.859 2.496 1 98.19 165 VAL B CA 1
ATOM 2517 C C . VAL B 1 165 ? -5.859 17.516 2.883 1 98.19 165 VAL B C 1
ATOM 2519 O O . VAL B 1 165 ? -5.152 16.531 3.051 1 98.19 165 VAL B O 1
ATOM 2522 N N . THR B 1 166 ? -7.121 17.5 3.051 1 98.25 166 THR B N 1
ATOM 2523 C CA . THR B 1 166 ? -7.871 16.297 3.408 1 98.25 166 THR B CA 1
ATOM 2524 C C . THR B 1 166 ? -9.133 16.172 2.561 1 98.25 166 THR B C 1
ATOM 2526 O O . THR B 1 166 ? -9.781 17.188 2.254 1 98.25 166 THR B O 1
ATOM 2529 N N . LEU B 1 167 ? -9.492 14.984 2.129 1 98.56 167 LEU B N 1
ATOM 2530 C CA . LEU B 1 167 ? -10.688 14.781 1.319 1 98.56 167 LEU B CA 1
ATOM 2531 C C . LEU B 1 167 ? -11.945 14.797 2.188 1 98.56 167 LEU B C 1
ATOM 2533 O O . LEU B 1 167 ? -12.969 15.375 1.801 1 98.56 167 LEU B O 1
ATOM 2537 N N . LEU B 1 168 ? -11.789 14.133 3.389 1 98.12 168 LEU B N 1
ATOM 2538 C CA . LEU B 1 168 ? -12.883 14.047 4.352 1 98.12 168 LEU B CA 1
ATOM 2539 C C . LEU B 1 168 ? -12.453 14.578 5.715 1 98.12 168 LEU B C 1
ATOM 2541 O O . LEU B 1 168 ? -11.312 14.383 6.129 1 98.12 168 LEU B O 1
ATOM 2545 N N . GLN B 1 169 ? -13.336 15.242 6.332 1 97.31 169 GLN B N 1
ATOM 2546 C CA . GLN B 1 169 ? -13.188 15.609 7.734 1 97.31 169 GLN B CA 1
ATOM 2547 C C . GLN B 1 169 ? -14.305 15.008 8.586 1 97.31 169 GLN B C 1
ATOM 2549 O O . GLN B 1 169 ? -15.484 15.242 8.312 1 97.31 169 GLN B O 1
ATOM 2554 N N . LEU B 1 170 ? -13.914 14.195 9.531 1 95.75 170 LEU B N 1
ATOM 2555 C CA . LEU B 1 170 ? -14.852 13.492 10.398 1 95.75 170 LEU B CA 1
ATOM 2556 C C . LEU B 1 170 ? -14.5 13.727 11.867 1 95.75 170 LEU B C 1
ATOM 2558 O O . LEU B 1 170 ? -13.336 13.922 12.211 1 95.75 170 LEU B O 1
ATOM 2562 N N . ASP B 1 171 ? -15.469 13.68 12.703 1 92.31 171 ASP B N 1
ATOM 2563 C CA . ASP B 1 171 ? -15.211 13.797 14.133 1 92.31 171 ASP B CA 1
ATOM 2564 C C . ASP B 1 171 ? -14.539 12.539 14.672 1 92.31 171 ASP B C 1
ATOM 2566 O O . ASP B 1 171 ? -14.875 11.422 14.266 1 92.31 171 ASP B O 1
ATOM 2570 N N . ALA B 1 172 ? -13.695 12.766 15.594 1 87.62 172 ALA B N 1
ATOM 2571 C CA . ALA B 1 172 ? -13.023 11.625 16.219 1 87.62 172 ALA B CA 1
ATOM 2572 C C . ALA B 1 172 ? -13.992 10.805 17.062 1 87.62 172 ALA B C 1
ATOM 2574 O O . ALA B 1 172 ? -14.977 11.344 17.578 1 87.62 172 ALA B O 1
#

Radius of gyration: 19.04 Å; Cα contacts (8 Å, |Δi|>4): 819; chains: 2; bounding box: 44×51×46 Å

Foldseek 3Di:
DPLQVQWDWDAQPPHHPDTDTHCVSQCVDPVSNVVLLVVQLVQCVPFPAQAEEEEDDQQCSNRVVNCVVVVHHYWYKYFPPPDPDDWQKFWFDDPPGITMIITHQPSAAAAGEYEYEHAEQALQGVVLRVCVSCVVSNYDHQEYEYQEYAPDNCNVVSVPPHHYYYNYYHHD/DPLQVQWDWDAQPPHHPDTDTHCVSQCVDPVSNVVLLVVQLVQCVPFPAQAEEEEDDQQCSNRVVNCVVVVHHYWYKYWPPPDPDDWQKFWFDDPPGITMIITHQPSAAAAGEYEYEHAEQALQGVVLRVCVSCVVSNYDHQEYEYQEYAPDNCNVVSVPPHHYYYNYYHHD

InterPro domains:
  IPR000836 Phosphoribosyltransferase domain [PF00156] (32-149)
  IPR000836 Phosphoribosyltransferase domain [cd06223] (36-168)
  IPR005764 Adenine phosphoribosyl transferase [MF_00004] (3-170)
  IPR005764 Adenine phosphoribosyl transferase [TIGR01090] (5-169)
  IPR029057 Phosphoribosyltransferase-like [G3DSA:3.40.50.2020] (2-172)
  IPR029057 Phosphoribosyltransferase-like [SSF53271] (4-163)
  IPR050120 Adenine phosphoribosyltransferase [PTHR11776] (4-168)

Organism: Desulforamulus reducens (strain ATCC BAA-1160 / DSM 100696 / MI-1) (NCBI:txid349161)

Sequence (344 aa):
MDFSSKIRLIKDFPKPGINFRDITTLLQDAKAFKQAVDAMVGLCKDFDVDVIACPEARGFVLGAPMAYAMGKGLVLLRKPGKLPGKAVSHSYQLEYGMDSLEVHEGAILPGHKVLLVDDVLATGGTVAAGVELIKKTGGEVVGIAFLIELLGLNARDKLGNYPVVTLLQLDAMDFSSKIRLIKDFPKPGINFRDITTLLQDAKAFKQAVDAMVGLCKDFDVDVIACPEARGFVLGAPMAYAMGKGLVLLRKPGKLPGKAVSHSYQLEYGMDSLEVHEGAILPGHKVLLVDDVLATGGTVAAGVELIKKTGGEVVGIAFLIELLGLNARDKLGNYPVVTLLQLDA

Secondary structure (DSSP, 8-state):
--GGGGPEEEET-SSTT-EEEETHHHHHSHHHHHHHHHHHHHHTTTS--SEEEEETTHHHHHHHHHHHHHT-EEEEEB-TTSS-S-EEEEEEEETTEEEEEEEETTSS-TT-EEEEEEEEESSSHHHHHHHHHHHHTT-EEEEEEEEEEEETS-HHHHHTTS-EEEEEEEE-/--GGGGPEEEET-SSTT-EEEETHHHHHSHHHHHHHHHHHHHHTTTS--SEEEEETTHHHHHHHHHHHHHT-EEEEEB-TTSS-S-EEEEEEEETTEEEEEEEETTSS-TT-EEEEEEEEESSSHHHHHHHHHHHHTT-EEEEEEEEEEEETS-HHHHHTTS-EEEEEEEE-

Solvent-accessible surface area (backbone atoms only — not comparable to full-atom values): 18041 Å² total; per-residue (Å²): 133,72,64,70,80,36,45,42,77,40,71,43,37,97,44,82,87,31,68,29,76,38,57,59,57,25,34,44,33,23,68,54,32,40,51,48,46,52,49,50,47,58,75,48,64,83,50,76,65,58,32,33,33,19,41,68,56,62,8,26,55,50,33,30,30,37,17,46,75,67,58,29,8,39,38,65,32,32,49,79,90,72,62,82,79,63,62,47,73,33,74,44,77,49,100,83,55,77,47,51,42,26,32,49,63,75,70,50,43,69,68,36,25,26,33,38,26,39,42,69,38,43,63,33,60,70,58,40,44,48,51,51,41,39,44,73,48,41,25,36,77,60,31,35,40,26,51,31,32,34,46,91,48,65,20,61,72,65,55,58,87,57,50,72,48,57,76,36,81,44,76,96,133,73,64,71,81,34,45,42,77,39,71,42,37,98,44,83,87,31,67,28,74,37,56,59,57,24,34,45,32,24,66,54,32,40,50,50,48,51,50,50,48,58,74,46,65,85,53,76,66,59,31,34,33,20,41,67,57,61,8,25,53,49,33,30,30,38,17,47,75,68,58,28,8,39,39,64,31,32,50,78,89,71,63,82,77,64,62,46,74,34,75,45,77,48,100,83,55,75,47,50,40,26,33,50,64,74,69,49,43,69,68,35,23,26,32,38,26,40,44,68,38,42,62,31,59,70,59,39,44,49,52,51,40,39,44,73,48,40,25,37,77,60,32,36,40,26,51,30,31,35,44,91,50,62,19,62,71,65,54,59,88,57,52,73,47,59,75,37,79,44,77,97

pLDDT: mean 95.56, std 4.86, range [69.25, 98.94]

Nearest PDB structures (foldseek):
  4lza-assembly1_B  TM=9.839E-01  e=9.472E-24  Thermoanaerobacter pseudethanolicus ATCC 33223
  8izj-assembly1_B  TM=9.665E-01  e=4.435E-21  Escherichia coli
  4m0k-assembly2_D  TM=9.438E-01  e=9.915E-21  Rhodothermus marinus DSM 4252
  5znq-assembly1_B  TM=9.404E-01  e=5.581E-21  Yersinia pseudotuberculosis IP 32953
  6fd6-assembly1_B  TM=9.700E-01  e=1.858E-19  Homo sapiens